Protein AF-A0A1H7MQU3-F1 (afdb_monomer)

Radius of gyration: 21.35 Å; Cα contacts (8 Å, |Δi|>4): 242; chains: 1; bounding box: 61×42×41 Å

Nearest PDB structures (foldseek):
  3c73-assembly1_A  TM=7.389E-01  e=4.481E-0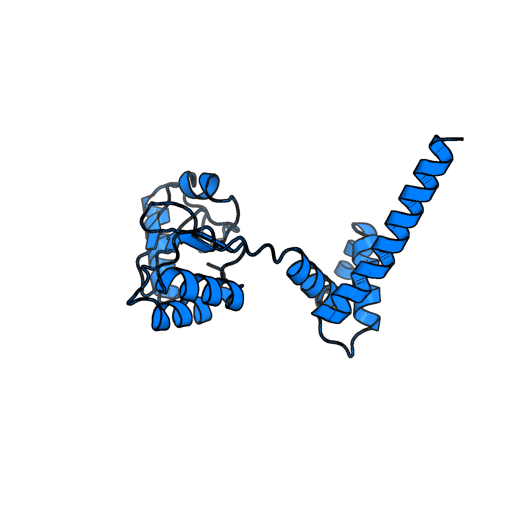2  unclassified
  2h1b-assembly2_B  TM=7.726E-01  e=1.062E-01  Bacillus subtilis
  4nmu-assembly2_B  TM=7.909E-01  e=1.130E-01  Bacillus anthracis
  2h19-assembly2_B  TM=7.296E-01  e=1.062E-01  Bacillus subtilis

Sequence (201 aa):
MTASAGPALQQLHSEFGDRVQFLTLYVREAHPGDHYVQPRDMETKTAQARAYAERDGIRWPVAVDDVDGTLHRRLDDKPDAAYIVGIDGRVLFRGLWANEHEHLRAALHAAAAGRQEPIGQSEAKGRALLRGTGAMWQTLSAAGPVALRDVARQAPPMWLSARLAHLARPLPPLIRGAIGTALPMVVMIGLALAWRQRRRT

pLDDT: mean 86.16, std 9.12, range [52.25, 97.56]

Mean predicted aligned error: 11.91 Å

Structure (mmCIF, N/CA/C/O backbone):
data_AF-A0A1H7MQU3-F1
#
_entry.id   AF-A0A1H7MQU3-F1
#
loop_
_atom_site.group_PDB
_atom_site.id
_atom_site.type_symbol
_atom_site.label_atom_id
_atom_site.label_alt_id
_atom_site.label_comp_id
_atom_site.label_asym_id
_atom_site.label_entity_id
_atom_site.label_seq_id
_atom_site.pdbx_PDB_ins_code
_atom_site.Cartn_x
_atom_site.Cartn_y
_atom_site.Cartn_z
_atom_site.occupancy
_atom_site.B_iso_or_equiv
_atom_site.auth_seq_id
_atom_site.auth_comp_id
_atom_site.auth_asym_id
_atom_site.auth_atom_id
_atom_site.pdbx_PDB_model_num
ATOM 1 N N . MET A 1 1 ? -1.981 -4.103 -6.738 1.00 68.81 1 MET A N 1
ATOM 2 C CA . MET A 1 1 ? -1.597 -4.770 -5.478 1.00 68.81 1 MET A CA 1
ATOM 3 C C . MET A 1 1 ? -0.486 -5.769 -5.768 1.00 68.81 1 MET A C 1
ATOM 5 O O . MET A 1 1 ? -0.498 -6.345 -6.853 1.00 68.81 1 MET A O 1
ATOM 9 N N . THR A 1 2 ? 0.475 -5.977 -4.865 1.00 68.94 2 THR A N 1
ATOM 10 C CA . THR A 1 2 ? 1.449 -7.073 -5.036 1.00 68.94 2 THR A CA 1
ATOM 11 C C . THR A 1 2 ? 0.800 -8.428 -4.746 1.00 68.94 2 THR A C 1
ATOM 13 O O . THR A 1 2 ? -0.005 -8.553 -3.826 1.00 68.94 2 THR A O 1
ATOM 16 N N . ALA A 1 3 ? 1.198 -9.482 -5.467 1.00 71.44 3 ALA A N 1
ATOM 17 C CA . ALA A 1 3 ? 0.694 -10.840 -5.214 1.00 71.44 3 ALA A CA 1
ATOM 18 C C . ALA A 1 3 ? 0.902 -11.288 -3.750 1.00 71.44 3 ALA A C 1
ATOM 20 O O . ALA A 1 3 ? 0.109 -12.051 -3.208 1.00 71.44 3 ALA A O 1
ATOM 21 N N . SER A 1 4 ? 1.939 -10.759 -3.086 1.00 72.38 4 SER A N 1
ATOM 22 C CA . SER A 1 4 ? 2.238 -11.047 -1.679 1.00 72.38 4 SER A CA 1
ATOM 23 C C . SER A 1 4 ? 1.223 -10.480 -0.676 1.00 72.38 4 SER A C 1
ATOM 25 O O . SER A 1 4 ? 1.125 -11.009 0.428 1.00 72.38 4 SER A O 1
ATOM 27 N N . ALA A 1 5 ? 0.476 -9.430 -1.039 1.00 81.50 5 ALA A N 1
ATOM 28 C CA . ALA A 1 5 ? -0.490 -8.777 -0.151 1.00 81.50 5 ALA A CA 1
ATOM 29 C C . ALA A 1 5 ? -1.907 -9.379 -0.251 1.00 81.50 5 ALA A C 1
ATOM 31 O O . ALA A 1 5 ? -2.681 -9.301 0.703 1.00 81.50 5 ALA A O 1
ATOM 32 N N . GLY A 1 6 ? -2.247 -10.011 -1.381 1.00 86.00 6 GLY A N 1
ATOM 33 C CA . GLY A 1 6 ? -3.604 -10.482 -1.687 1.00 86.00 6 GLY A CA 1
ATOM 34 C C . GLY A 1 6 ? -4.243 -11.367 -0.610 1.00 86.00 6 GLY A C 1
ATOM 35 O O . GLY A 1 6 ? -5.284 -10.984 -0.071 1.00 86.00 6 GLY A O 1
ATOM 36 N N . PRO A 1 7 ? -3.637 -12.513 -0.237 1.00 88.62 7 PRO A N 1
ATOM 37 C CA . PRO A 1 7 ? -4.233 -13.435 0.735 1.00 88.62 7 PRO A CA 1
ATOM 38 C C . PRO A 1 7 ? -4.549 -12.788 2.086 1.00 88.62 7 PRO A C 1
ATOM 40 O O . PRO A 1 7 ? -5.582 -13.057 2.696 1.00 88.62 7 PRO A O 1
ATOM 43 N N . ALA A 1 8 ? -3.683 -11.896 2.549 1.00 88.62 8 ALA A N 1
ATOM 44 C CA . ALA A 1 8 ? -3.861 -11.264 3.841 1.00 88.62 8 ALA A CA 1
ATOM 45 C C . ALA A 1 8 ? -4.842 -10.089 3.799 1.00 88.62 8 ALA A C 1
ATOM 47 O O . ALA A 1 8 ? -5.608 -9.927 4.744 1.00 88.62 8 ALA A O 1
ATOM 48 N N . LEU A 1 9 ? -4.902 -9.308 2.712 1.00 92.06 9 LEU A N 1
ATOM 49 C CA . LEU A 1 9 ? -5.980 -8.326 2.546 1.00 92.06 9 LEU A CA 1
ATOM 50 C C . LEU A 1 9 ? -7.349 -9.013 2.489 1.00 92.06 9 LEU A C 1
ATOM 52 O O . LEU A 1 9 ? -8.306 -8.512 3.072 1.00 92.06 9 LEU A O 1
ATOM 56 N N . GLN A 1 10 ? -7.438 -10.193 1.868 1.00 93.50 10 GLN A N 1
ATOM 57 C CA . GLN A 1 10 ? -8.656 -11.004 1.889 1.00 93.50 10 GLN A CA 1
ATOM 58 C C . GLN A 1 10 ? -9.020 -11.454 3.309 1.00 93.50 10 GLN A C 1
ATOM 60 O O . GLN A 1 10 ? -10.187 -11.369 3.694 1.00 93.50 10 GLN A O 1
ATOM 65 N N . GLN A 1 11 ? -8.039 -11.885 4.105 1.00 94.00 11 GLN A N 1
ATOM 66 C CA . GLN A 1 11 ? -8.260 -12.229 5.509 1.00 94.00 11 GLN A CA 1
ATOM 67 C C . GLN A 1 11 ? -8.741 -11.019 6.323 1.00 94.00 11 GLN A C 1
ATOM 69 O O . GLN A 1 11 ? -9.705 -11.136 7.076 1.00 94.00 11 GLN A O 1
ATOM 74 N N . LEU A 1 12 ? -8.120 -9.850 6.137 1.00 94.88 12 LEU A N 1
ATOM 75 C CA . LEU A 1 12 ? -8.533 -8.611 6.800 1.00 94.88 12 LEU A CA 1
ATOM 76 C C . LEU A 1 12 ? -9.948 -8.196 6.390 1.00 94.88 12 LEU A C 1
ATOM 78 O O . LEU A 1 12 ? -10.750 -7.851 7.252 1.00 94.88 12 LEU A O 1
ATOM 82 N N . HIS A 1 13 ? -10.292 -8.286 5.107 1.00 95.69 13 HIS A N 1
ATOM 83 C CA . HIS A 1 13 ? -11.651 -8.022 4.642 1.00 95.69 13 HIS A CA 1
ATOM 84 C C . HIS A 1 13 ? -12.665 -8.972 5.287 1.00 95.69 13 HIS A C 1
ATOM 86 O O . HIS A 1 13 ? -13.713 -8.535 5.746 1.00 95.69 13 HIS A O 1
ATOM 92 N N . SER A 1 14 ? -12.343 -10.264 5.386 1.00 96.00 14 SER A N 1
ATOM 93 C CA . SER A 1 14 ? -13.206 -11.242 6.056 1.00 96.00 14 SER A CA 1
ATOM 94 C C . SER A 1 14 ? -13.429 -10.954 7.545 1.00 96.00 14 SER A C 1
ATOM 96 O O . SER A 1 14 ? -14.435 -11.386 8.091 1.00 96.00 14 SER A O 1
ATOM 98 N N . GLU A 1 15 ? -12.522 -10.241 8.207 1.00 96.06 15 GLU A N 1
ATOM 99 C CA . GLU A 1 15 ? -12.621 -9.935 9.639 1.00 96.06 15 GLU A CA 1
ATOM 100 C C . GLU A 1 15 ? -13.205 -8.550 9.952 1.00 96.06 15 GLU A C 1
ATOM 102 O O . GLU A 1 15 ? -13.833 -8.336 10.998 1.00 96.06 15 GLU A O 1
ATOM 107 N N . PHE A 1 16 ? -12.954 -7.581 9.076 1.00 96.69 16 PHE A N 1
ATOM 108 C CA . PHE A 1 16 ? -13.296 -6.180 9.306 1.00 96.69 16 PHE A CA 1
ATOM 109 C C . PHE A 1 16 ? -14.328 -5.635 8.322 1.00 96.69 16 PHE A C 1
ATOM 111 O O . PHE A 1 16 ? -14.832 -4.548 8.582 1.00 96.69 16 PHE A O 1
ATOM 118 N N . GLY A 1 17 ? -14.672 -6.351 7.247 1.00 95.56 17 GLY A N 1
ATOM 119 C CA . GLY A 1 17 ? -15.542 -5.863 6.168 1.00 95.56 17 GLY A CA 1
ATOM 120 C C . GLY A 1 17 ? -16.931 -5.402 6.621 1.00 95.56 17 GLY A C 1
ATOM 121 O O . GLY A 1 17 ? -17.486 -4.482 6.032 1.00 95.56 17 GLY A O 1
ATOM 122 N N . ASP A 1 18 ? -17.445 -5.953 7.724 1.00 95.31 18 ASP A N 1
ATOM 123 C CA . ASP A 1 18 ? -18.733 -5.543 8.307 1.00 95.31 18 ASP A CA 1
ATOM 124 C C . ASP A 1 18 ? -18.654 -4.236 9.119 1.00 95.31 18 ASP A C 1
ATOM 126 O O . ASP A 1 18 ? -19.673 -3.649 9.475 1.00 95.31 18 ASP A O 1
ATOM 130 N N . ARG A 1 19 ? -17.441 -3.782 9.458 1.00 95.12 19 ARG A N 1
ATOM 131 C CA . ARG A 1 19 ? -17.183 -2.614 10.325 1.00 95.12 19 ARG A CA 1
ATOM 132 C C . ARG A 1 19 ? -16.394 -1.512 9.627 1.00 95.12 19 ARG A C 1
ATOM 134 O O . ARG A 1 19 ? -16.444 -0.361 10.048 1.00 95.12 19 ARG A O 1
ATOM 141 N N . VAL A 1 20 ? -15.636 -1.864 8.595 1.00 95.19 20 VAL A N 1
ATOM 142 C CA . VAL A 1 20 ? -14.749 -0.977 7.847 1.00 95.19 20 VAL A CA 1
ATOM 143 C C . VAL A 1 20 ? -14.951 -1.249 6.365 1.00 95.19 20 VAL A C 1
ATOM 145 O O . VAL A 1 20 ? -14.904 -2.395 5.926 1.00 95.19 20 VAL A O 1
ATOM 148 N N . GLN A 1 21 ? -15.135 -0.189 5.583 1.00 95.50 21 GLN A N 1
ATOM 149 C CA . GLN A 1 21 ? -15.249 -0.303 4.134 1.00 95.50 21 GLN A CA 1
ATOM 150 C C . GLN A 1 21 ? -13.868 -0.470 3.499 1.00 95.50 21 GLN A C 1
ATOM 152 O O . GLN A 1 21 ? -12.955 0.318 3.748 1.00 95.50 21 GLN A O 1
AT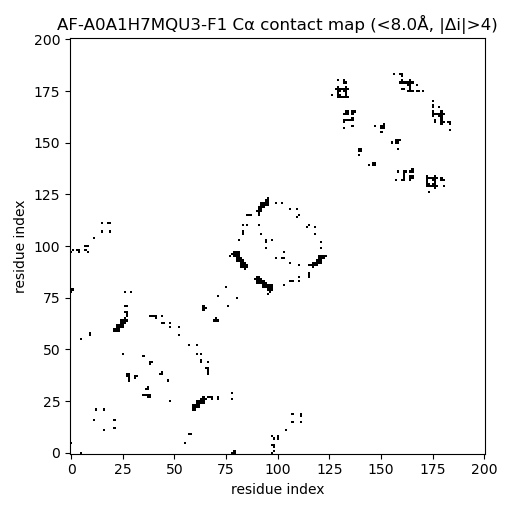OM 157 N N . PHE A 1 22 ? -13.726 -1.490 2.656 1.00 96.25 22 PHE A N 1
ATOM 158 C CA . PHE A 1 22 ? -12.520 -1.720 1.869 1.00 96.25 22 PHE A CA 1
ATOM 159 C C . PHE A 1 22 ? -12.697 -1.125 0.474 1.00 96.25 22 PHE A C 1
ATOM 161 O O . PHE A 1 22 ? -13.759 -1.234 -0.135 1.00 96.25 22 PHE A O 1
ATOM 168 N N . LEU A 1 23 ? -11.634 -0.515 -0.039 1.00 95.44 23 LEU A N 1
ATOM 169 C CA . LEU A 1 23 ? -11.578 0.040 -1.382 1.00 95.44 23 LEU A CA 1
ATOM 170 C C . LEU A 1 23 ? -10.176 -0.194 -1.936 1.00 95.44 23 LEU A C 1
ATOM 172 O O . LEU A 1 23 ? -9.186 0.182 -1.308 1.00 95.44 23 LEU A O 1
ATOM 176 N N . THR A 1 24 ? -10.078 -0.772 -3.130 1.00 95.31 24 THR A N 1
ATOM 177 C CA . THR A 1 24 ? -8.831 -0.710 -3.898 1.00 95.31 24 THR A CA 1
ATOM 178 C C . THR A 1 24 ? -8.898 0.471 -4.848 1.00 95.31 24 THR A C 1
ATOM 180 O O . THR A 1 24 ? -9.847 0.591 -5.614 1.00 95.31 24 THR A O 1
ATOM 183 N N . LEU A 1 25 ? -7.869 1.315 -4.836 1.00 94.50 25 LEU A N 1
ATOM 184 C CA . LEU A 1 25 ? -7.646 2.309 -5.879 1.00 94.50 25 LEU A CA 1
ATOM 185 C C . LEU A 1 25 ? -6.692 1.725 -6.929 1.00 94.50 25 LEU A C 1
ATOM 187 O O . LEU A 1 25 ? -5.528 1.450 -6.637 1.00 94.50 25 LEU A O 1
ATOM 191 N N . TYR A 1 26 ? -7.185 1.526 -8.148 1.00 95.00 26 TYR A N 1
ATOM 192 C CA . TYR A 1 26 ? -6.400 1.098 -9.297 1.00 95.00 26 TYR A CA 1
ATOM 193 C C . TYR A 1 26 ? -5.649 2.297 -9.885 1.00 95.00 26 TYR A C 1
ATOM 195 O O . TYR A 1 26 ? -6.235 3.195 -10.500 1.00 95.00 26 TYR A O 1
ATOM 203 N N . VAL A 1 27 ? -4.342 2.327 -9.642 1.00 93.56 27 VAL A N 1
ATOM 204 C CA . VAL A 1 27 ? -3.450 3.443 -9.982 1.00 93.56 27 VAL A CA 1
ATOM 205 C C . VAL A 1 27 ? -2.668 3.159 -11.271 1.00 93.56 27 VAL A C 1
ATOM 207 O O . VAL A 1 27 ? -3.092 2.351 -12.093 1.00 93.56 27 VAL A O 1
ATOM 210 N N . ARG A 1 28 ? -1.570 3.880 -11.515 1.00 91.56 28 ARG A N 1
ATOM 211 C CA . ARG A 1 28 ? -0.696 3.629 -12.670 1.00 91.56 28 ARG A CA 1
ATOM 212 C C . ARG A 1 28 ? 0.060 2.311 -12.518 1.00 91.56 28 ARG A C 1
ATOM 214 O O . ARG A 1 28 ? 0.388 1.911 -11.401 1.00 91.56 28 ARG A O 1
ATOM 221 N N . GLU A 1 29 ? 0.405 1.697 -13.645 1.00 89.31 29 GLU A N 1
ATOM 222 C CA . GLU A 1 29 ? 1.251 0.510 -13.643 1.00 89.31 29 GLU A CA 1
ATOM 223 C C . GLU A 1 29 ? 2.676 0.892 -13.248 1.00 89.31 29 GLU A C 1
ATOM 225 O O . GLU A 1 29 ? 3.345 1.675 -13.920 1.00 89.31 29 GLU A O 1
ATOM 230 N N . ALA A 1 30 ? 3.159 0.334 -12.138 1.00 83.62 30 ALA A N 1
ATOM 231 C CA . ALA A 1 30 ? 4.533 0.568 -11.698 1.00 83.62 30 ALA A CA 1
ATOM 232 C C . ALA A 1 30 ? 5.556 -0.073 -12.650 1.00 83.62 30 ALA A C 1
ATOM 234 O O . ALA A 1 30 ? 6.652 0.455 -12.830 1.00 83.62 30 ALA A O 1
ATOM 235 N N . HIS A 1 31 ? 5.182 -1.201 -13.261 1.00 83.50 31 HIS A N 1
ATOM 236 C CA . HIS A 1 31 ? 6.008 -1.964 -14.194 1.00 83.50 31 HIS A CA 1
ATOM 237 C C . HIS A 1 31 ? 5.153 -2.454 -15.374 1.00 83.50 31 HIS A C 1
ATOM 239 O O . HIS A 1 31 ? 4.713 -3.604 -15.364 1.00 83.50 31 HIS A O 1
ATOM 245 N N . PRO A 1 32 ? 4.886 -1.586 -16.368 1.00 85.38 32 PRO A N 1
ATOM 246 C CA . PRO A 1 32 ? 4.127 -1.958 -17.558 1.00 85.38 32 PRO A CA 1
ATOM 247 C C . PRO A 1 32 ? 4.780 -3.126 -18.304 1.00 85.38 32 PRO A C 1
ATOM 249 O O . PRO A 1 32 ? 6.001 -3.153 -18.466 1.00 85.38 32 PRO A O 1
ATOM 252 N N . GLY A 1 33 ? 3.966 -4.057 -18.792 1.00 86.06 33 GLY A N 1
ATOM 253 C CA . GLY A 1 33 ? 4.399 -5.187 -19.615 1.00 86.06 33 GLY A CA 1
ATOM 254 C C . GLY A 1 33 ? 3.409 -5.481 -20.738 1.00 86.06 33 GLY A C 1
ATOM 255 O O . GLY A 1 33 ? 2.418 -4.773 -20.903 1.00 86.06 33 GLY A O 1
ATOM 256 N N . ASP A 1 34 ? 3.653 -6.551 -21.490 1.00 80.50 34 ASP A N 1
ATOM 257 C CA . ASP A 1 34 ? 2.892 -6.848 -22.714 1.00 80.50 34 ASP A CA 1
ATOM 258 C C . ASP A 1 34 ? 1.405 -7.147 -22.452 1.00 80.50 34 ASP A C 1
ATOM 260 O O . ASP A 1 34 ? 0.544 -6.797 -23.253 1.00 80.50 34 ASP A O 1
ATOM 264 N N . HIS A 1 35 ? 1.090 -7.761 -21.307 1.00 79.69 35 HIS A N 1
ATOM 265 C CA . HIS A 1 35 ? -0.287 -8.090 -20.914 1.00 79.69 35 HIS A CA 1
ATOM 266 C C . HIS A 1 35 ? -0.993 -6.976 -20.129 1.00 79.69 35 HIS A C 1
ATOM 268 O O . HIS A 1 35 ? -2.219 -6.913 -20.115 1.00 79.69 35 HIS A O 1
ATOM 274 N N . TYR A 1 36 ? -0.224 -6.111 -19.469 1.00 86.56 36 TYR A N 1
ATOM 275 C CA . TYR A 1 36 ? -0.723 -4.989 -18.678 1.00 86.56 36 TYR A CA 1
ATOM 276 C C . TYR A 1 36 ? 0.114 -3.766 -19.027 1.00 86.56 36 TYR A C 1
ATOM 278 O O . TYR A 1 36 ? 1.148 -3.488 -18.413 1.00 86.56 36 TYR A O 1
ATOM 286 N N . VAL A 1 37 ? -0.318 -3.069 -20.072 1.00 91.69 37 VAL A N 1
ATOM 287 C CA . VAL A 1 37 ? 0.349 -1.863 -20.560 1.00 91.69 37 VAL A CA 1
ATOM 288 C C . VAL A 1 37 ? 0.102 -0.696 -19.609 1.00 91.69 37 VAL A C 1
ATOM 290 O O . VAL A 1 37 ? -0.806 -0.734 -18.782 1.00 91.69 37 VAL A O 1
ATOM 293 N N . GLN A 1 38 ? 0.885 0.374 -19.748 1.00 94.56 38 GLN A N 1
ATOM 294 C CA . GLN A 1 38 ? 0.548 1.647 -19.119 1.00 94.56 38 GLN A CA 1
ATOM 295 C C . GLN A 1 38 ? -0.648 2.244 -19.878 1.00 94.56 38 GLN A C 1
ATOM 297 O O . GLN A 1 38 ? -0.476 2.610 -21.046 1.00 94.56 38 GLN A O 1
ATOM 302 N N . PRO A 1 39 ? -1.835 2.372 -19.258 1.00 94.31 39 PRO A N 1
ATOM 303 C CA . PRO A 1 39 ? -3.011 2.870 -19.958 1.00 94.31 39 PRO A CA 1
ATOM 304 C C . PRO A 1 39 ? -2.820 4.324 -20.392 1.00 94.31 39 PRO A C 1
ATOM 306 O O . PRO A 1 39 ? -2.280 5.132 -19.630 1.00 94.31 39 PRO A O 1
ATOM 309 N N . ARG A 1 40 ? -3.285 4.654 -21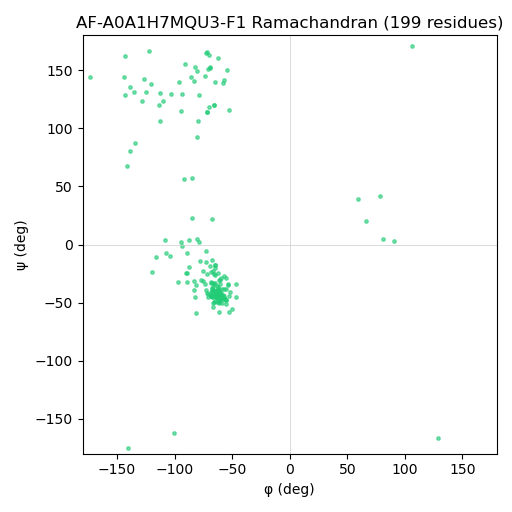.602 1.00 95.31 40 ARG A N 1
ATOM 310 C CA . ARG A 1 40 ? -3.312 6.028 -22.145 1.00 95.31 40 ARG A CA 1
ATOM 311 C C . ARG A 1 40 ? -4.721 6.621 -22.213 1.00 95.31 40 ARG A C 1
ATOM 313 O O . ARG A 1 40 ? -4.870 7.806 -22.483 1.00 95.31 40 ARG A O 1
ATOM 320 N N . ASP A 1 41 ? -5.730 5.808 -21.934 1.00 96.69 41 ASP A N 1
ATOM 321 C CA . ASP A 1 41 ? -7.142 6.171 -21.911 1.00 96.69 41 ASP A CA 1
ATOM 322 C C . ASP A 1 41 ? -7.865 5.432 -20.770 1.00 96.69 41 ASP A C 1
ATOM 324 O O . ASP A 1 41 ? -7.365 4.454 -20.195 1.00 96.69 41 ASP A O 1
ATOM 328 N N . MET A 1 42 ? -9.042 5.943 -20.401 1.00 97.56 42 MET A N 1
ATOM 329 C CA . MET A 1 42 ? -9.832 5.395 -19.296 1.00 97.56 42 MET A CA 1
ATOM 330 C C . MET A 1 42 ? -10.475 4.051 -19.629 1.00 97.56 42 MET A C 1
ATOM 332 O O . MET A 1 42 ? -10.743 3.275 -18.711 1.00 97.56 42 MET A O 1
ATOM 336 N N . GLU A 1 43 ? -10.719 3.761 -20.906 1.00 97.31 43 GLU A N 1
ATOM 337 C CA . GLU A 1 43 ? -11.323 2.502 -21.342 1.00 97.31 43 GLU A CA 1
ATOM 338 C C . GLU A 1 43 ? -10.372 1.334 -21.062 1.00 97.31 43 GLU A C 1
ATOM 340 O O . GLU A 1 43 ? -10.711 0.422 -20.303 1.00 97.31 43 GLU A O 1
ATOM 345 N N . THR A 1 44 ? -9.139 1.436 -21.556 1.00 96.06 44 THR A N 1
ATOM 346 C CA . THR A 1 44 ? -8.044 0.492 -21.313 1.00 96.06 44 THR A CA 1
ATOM 347 C C . THR A 1 44 ? -7.777 0.345 -19.818 1.00 96.06 44 THR A C 1
ATOM 349 O O . THR A 1 44 ? -7.695 -0.771 -19.302 1.00 96.06 44 THR A O 1
ATOM 352 N N . LYS A 1 45 ? -7.710 1.465 -19.083 1.00 96.81 45 LYS A N 1
ATOM 353 C CA . LYS A 1 45 ? -7.461 1.433 -17.635 1.00 96.81 45 LYS A CA 1
ATOM 354 C C . LYS A 1 45 ? -8.574 0.714 -16.872 1.00 96.81 45 LYS A C 1
ATOM 356 O O . LYS A 1 45 ? -8.294 -0.081 -15.977 1.00 96.81 45 LYS A O 1
ATOM 361 N N . THR A 1 46 ? -9.828 0.961 -17.241 1.00 97.38 46 THR A N 1
ATOM 362 C CA . THR A 1 46 ? -10.990 0.308 -16.625 1.00 97.38 46 THR A CA 1
ATOM 363 C C . THR A 1 46 ? -11.027 -1.182 -16.959 1.00 97.38 46 THR A C 1
ATOM 365 O O . THR A 1 46 ? -11.307 -1.993 -16.077 1.00 97.38 46 THR A O 1
ATOM 368 N N . ALA A 1 47 ? -10.703 -1.564 -18.197 1.00 96.50 47 ALA A N 1
ATOM 369 C CA . ALA A 1 47 ? -10.598 -2.965 -18.596 1.00 96.50 47 ALA A CA 1
ATOM 370 C C . ALA A 1 47 ? -9.506 -3.701 -17.799 1.00 96.50 47 ALA A C 1
ATOM 372 O O . ALA A 1 47 ? -9.766 -4.773 -17.251 1.00 96.50 47 ALA A O 1
ATOM 373 N N . GLN A 1 48 ? -8.323 -3.097 -17.644 1.00 96.06 48 GLN A N 1
ATOM 374 C CA . GLN A 1 48 ? -7.242 -3.657 -16.823 1.00 96.06 48 GLN A CA 1
ATOM 375 C C . GLN A 1 48 ? -7.629 -3.764 -15.341 1.00 96.06 48 GLN A C 1
ATOM 377 O O . GLN A 1 48 ? -7.349 -4.786 -14.716 1.00 96.06 48 GLN A O 1
ATOM 382 N N . ALA A 1 49 ? -8.330 -2.770 -14.788 1.00 95.88 49 ALA A N 1
ATOM 383 C CA . ALA A 1 49 ? -8.818 -2.813 -13.409 1.00 95.88 49 ALA A CA 1
ATOM 384 C C . ALA A 1 49 ? -9.832 -3.946 -13.171 1.00 95.88 49 ALA A C 1
ATOM 386 O O . ALA A 1 49 ? -9.776 -4.608 -12.132 1.00 95.88 49 ALA A O 1
ATOM 387 N N . ARG A 1 50 ? -10.725 -4.208 -14.136 1.00 96.44 50 ARG A N 1
ATOM 388 C CA . ARG A 1 50 ? -11.654 -5.352 -14.092 1.00 96.44 50 ARG A CA 1
ATOM 389 C C . ARG A 1 50 ? -10.906 -6.678 -14.158 1.00 96.44 50 ARG A C 1
ATOM 391 O O . ARG A 1 50 ? -11.103 -7.518 -13.287 1.00 96.44 50 ARG A O 1
ATOM 398 N N . ALA A 1 51 ? -9.984 -6.819 -15.111 1.00 94.88 51 ALA A N 1
ATOM 399 C CA . ALA A 1 51 ? -9.156 -8.015 -15.234 1.00 94.88 51 ALA A CA 1
ATOM 400 C C . ALA A 1 51 ? -8.335 -8.280 -13.959 1.00 94.88 51 ALA A C 1
ATOM 402 O O . ALA A 1 51 ? -8.192 -9.424 -13.539 1.00 94.88 51 ALA A O 1
ATOM 403 N N . TYR A 1 52 ? -7.823 -7.229 -13.311 1.00 93.38 52 TYR A N 1
ATOM 404 C CA . TYR A 1 52 ? -7.181 -7.317 -11.998 1.00 93.38 52 TYR A CA 1
ATOM 405 C C . TYR A 1 52 ? -8.140 -7.829 -10.917 1.00 93.38 52 TYR A C 1
ATOM 407 O O . TYR A 1 52 ? -7.787 -8.749 -10.179 1.00 93.38 52 TYR A O 1
ATOM 415 N N . ALA A 1 53 ? -9.340 -7.248 -10.826 1.00 94.62 53 ALA A N 1
ATOM 416 C CA . ALA A 1 53 ? -10.327 -7.620 -9.818 1.00 94.62 53 ALA A CA 1
ATOM 417 C C . ALA A 1 53 ? -10.758 -9.087 -9.959 1.00 94.62 53 ALA A C 1
ATOM 419 O O . ALA A 1 53 ? -10.833 -9.800 -8.959 1.00 94.62 53 ALA A O 1
ATOM 420 N N . GLU A 1 54 ? -10.984 -9.539 -11.193 1.00 94.94 54 GLU A N 1
ATOM 421 C CA . GLU A 1 54 ? -11.342 -10.920 -11.522 1.00 94.94 54 GLU A CA 1
ATOM 422 C C . GLU A 1 54 ? -10.197 -11.889 -11.219 1.00 94.94 54 GLU A C 1
ATOM 424 O O . GLU A 1 54 ? -10.397 -12.874 -10.508 1.00 94.94 54 GLU A O 1
ATOM 429 N N . ARG A 1 55 ? -8.983 -11.586 -11.700 1.00 92.69 55 ARG A N 1
ATOM 430 C CA . ARG A 1 55 ? -7.789 -12.422 -11.497 1.00 92.69 55 ARG A CA 1
ATOM 431 C C . ARG A 1 55 ? -7.483 -12.641 -10.017 1.00 92.69 55 ARG A C 1
ATOM 433 O O . ARG A 1 55 ? -7.168 -13.761 -9.624 1.00 92.69 55 ARG A O 1
ATOM 440 N N . ASP A 1 56 ? -7.571 -11.583 -9.211 1.00 90.81 56 ASP A N 1
ATOM 441 C CA . ASP A 1 56 ? -7.196 -11.622 -7.791 1.00 90.81 56 ASP A CA 1
ATOM 442 C C . ASP A 1 56 ? -8.402 -11.898 -6.868 1.00 90.81 56 ASP A C 1
ATOM 444 O O . ASP A 1 56 ? -8.256 -11.939 -5.641 1.00 90.81 56 ASP A O 1
ATOM 448 N N . GLY A 1 57 ? -9.594 -12.104 -7.442 1.00 93.94 57 GLY A N 1
ATOM 449 C CA . GLY A 1 57 ? -10.823 -12.406 -6.709 1.00 93.94 57 GLY A CA 1
ATOM 450 C C . GLY A 1 57 ? -11.205 -11.317 -5.706 1.00 93.94 57 GLY A C 1
ATOM 451 O O . GLY A 1 57 ? -11.599 -11.624 -4.578 1.00 93.94 57 GLY A O 1
ATOM 452 N N . ILE A 1 58 ? -11.029 -10.046 -6.067 1.00 94.81 58 ILE A N 1
ATOM 453 C CA . ILE A 1 58 ? -11.245 -8.910 -5.166 1.00 94.81 58 ILE A CA 1
ATOM 454 C C . ILE A 1 58 ? -12.732 -8.813 -4.800 1.00 94.81 58 ILE A C 1
ATOM 456 O O . ILE A 1 58 ? -13.590 -8.660 -5.665 1.00 94.81 58 ILE A O 1
ATOM 460 N N . ARG A 1 59 ? -13.037 -8.905 -3.499 1.00 94.75 59 ARG A N 1
ATOM 461 C CA . ARG A 1 59 ? -14.416 -8.979 -2.970 1.00 94.75 59 ARG A CA 1
ATOM 462 C C . ARG A 1 59 ? -15.013 -7.629 -2.567 1.00 94.75 59 ARG A C 1
ATOM 464 O O . ARG A 1 59 ? -16.148 -7.578 -2.108 1.00 94.75 59 ARG A O 1
ATOM 471 N N . TRP A 1 60 ? -14.249 -6.555 -2.711 1.00 96.00 60 TRP A N 1
ATOM 472 C CA . TRP A 1 60 ? -14.636 -5.190 -2.366 1.00 96.00 60 TRP A CA 1
ATOM 473 C C . TRP A 1 60 ? -14.527 -4.275 -3.597 1.00 96.00 60 TRP A C 1
ATOM 475 O O . TRP A 1 60 ? -13.931 -4.669 -4.602 1.00 96.00 60 TRP A O 1
ATOM 485 N N . PRO A 1 61 ? -15.087 -3.054 -3.559 1.00 96.94 61 PRO A N 1
ATOM 486 C CA . PRO A 1 61 ? -15.029 -2.143 -4.696 1.00 96.94 61 PRO A CA 1
ATOM 487 C C . PRO A 1 61 ? -13.599 -1.824 -5.161 1.00 96.94 61 PRO A C 1
ATOM 489 O O . PRO A 1 61 ? -12.686 -1.604 -4.358 1.00 96.94 61 PRO A O 1
ATOM 492 N N . V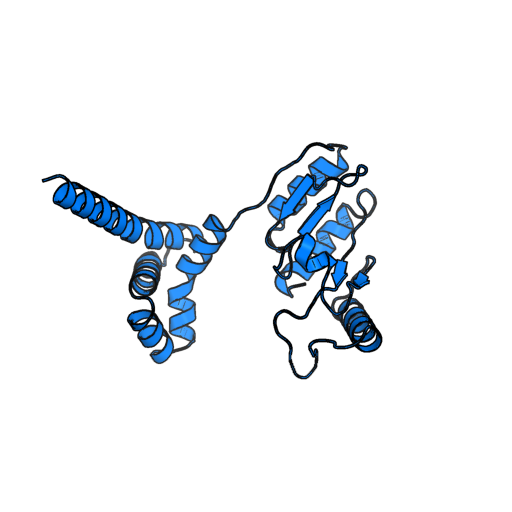AL A 1 62 ? -13.427 -1.735 -6.481 1.00 97.38 62 VAL A N 1
ATOM 493 C CA . VAL A 1 62 ? -12.203 -1.250 -7.127 1.00 97.38 62 VAL A CA 1
ATOM 494 C C . VAL A 1 62 ? -12.522 0.074 -7.818 1.00 97.38 62 VAL A C 1
ATOM 496 O O . VAL A 1 62 ? -13.197 0.099 -8.845 1.00 97.38 62 VAL A O 1
ATOM 499 N N . ALA A 1 63 ? -12.057 1.181 -7.243 1.00 96.50 63 ALA A N 1
ATOM 500 C CA . ALA A 1 63 ? -12.079 2.487 -7.892 1.00 96.50 63 ALA A CA 1
ATOM 501 C C . ALA A 1 63 ? -10.902 2.606 -8.863 1.00 96.50 63 ALA A C 1
ATOM 503 O O . ALA A 1 63 ? -9.833 2.052 -8.618 1.00 96.50 63 ALA A O 1
ATOM 504 N N . VAL A 1 64 ? -11.074 3.360 -9.944 1.00 97.19 64 VAL A N 1
ATOM 505 C CA . VAL A 1 64 ? -10.038 3.573 -10.961 1.00 97.19 64 VAL A CA 1
ATOM 506 C C . VAL A 1 64 ? -9.625 5.039 -10.925 1.00 97.19 64 VAL A C 1
ATOM 508 O O . VAL A 1 64 ? -10.464 5.914 -11.116 1.00 97.19 64 VAL A O 1
ATOM 511 N N . ASP A 1 65 ? -8.347 5.307 -10.649 1.00 96.06 65 ASP A N 1
ATOM 512 C CA . ASP A 1 65 ? -7.797 6.667 -10.723 1.00 96.06 65 ASP A CA 1
ATOM 513 C C . ASP A 1 65 ? -7.717 7.126 -12.188 1.00 96.06 65 ASP A C 1
ATOM 515 O O . ASP A 1 65 ? -7.709 6.291 -13.098 1.00 96.06 65 ASP A O 1
ATOM 519 N N . ASP A 1 66 ? -7.566 8.422 -12.446 1.00 96.06 66 ASP A N 1
ATOM 520 C CA . ASP A 1 66 ? -7.380 8.912 -13.816 1.00 96.06 66 ASP A CA 1
ATOM 521 C C . ASP A 1 66 ? -6.087 8.371 -14.459 1.00 96.06 66 ASP A C 1
ATOM 523 O O . ASP A 1 66 ? -5.184 7.867 -13.781 1.00 96.06 66 ASP A O 1
ATOM 527 N N . VAL A 1 67 ? -6.001 8.413 -15.790 1.00 95.56 67 VAL A N 1
ATOM 528 C CA . VAL A 1 67 ? -4.835 7.913 -16.547 1.00 95.56 67 VAL A CA 1
ATOM 529 C C . VAL A 1 67 ? -3.518 8.524 -16.077 1.00 95.56 67 VAL A C 1
ATOM 531 O O . VAL A 1 67 ? -2.502 7.826 -16.017 1.00 95.56 67 VAL A O 1
ATOM 534 N N . ASP A 1 68 ? -3.550 9.785 -15.655 1.00 92.56 68 ASP A N 1
ATOM 535 C CA . ASP A 1 68 ? -2.372 10.474 -15.167 1.00 92.56 68 ASP A CA 1
ATOM 536 C C . ASP A 1 68 ? -1.990 10.024 -13.751 1.00 92.56 68 ASP A C 1
ATOM 538 O O . ASP A 1 68 ? -0.822 10.128 -13.390 1.00 92.56 68 ASP A O 1
ATOM 542 N N . GLY A 1 69 ? -2.902 9.480 -12.951 1.00 92.75 69 GLY A N 1
ATOM 543 C CA . GLY A 1 69 ? -2.689 9.128 -11.550 1.00 92.75 69 GLY A CA 1
ATOM 544 C C . GLY A 1 69 ? -2.752 10.341 -10.617 1.00 92.75 69 GLY A C 1
ATOM 545 O O . GLY A 1 69 ? -1.877 10.502 -9.759 1.00 92.75 69 GLY A O 1
ATOM 546 N N . THR A 1 70 ? -3.701 11.259 -10.818 1.00 93.69 70 THR A N 1
ATOM 547 C CA . THR A 1 70 ? -3.815 12.488 -10.014 1.00 93.69 70 THR A CA 1
ATOM 548 C C . THR A 1 70 ? -4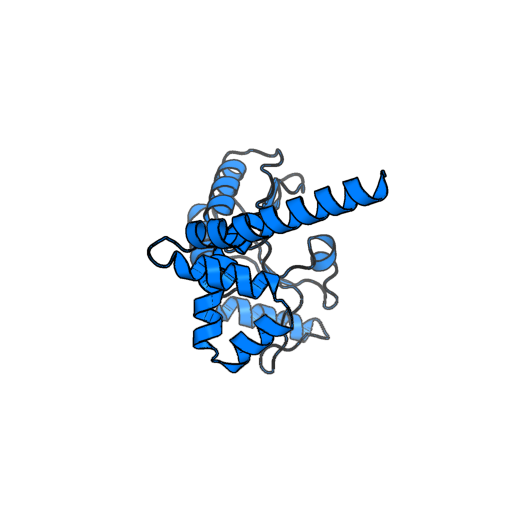.029 12.198 -8.537 1.00 93.69 70 THR A C 1
ATOM 550 O O . THR A 1 70 ? -3.353 12.816 -7.708 1.00 93.69 70 THR A O 1
ATOM 553 N N . LEU A 1 71 ? -4.920 11.265 -8.187 1.00 90.44 71 LEU A N 1
ATOM 554 C CA . LEU A 1 71 ? -5.132 10.905 -6.787 1.00 90.44 71 LEU A CA 1
ATOM 555 C C . LEU A 1 71 ? -3.936 10.126 -6.237 1.00 90.44 71 LEU A C 1
ATOM 557 O O . LEU A 1 71 ? -3.466 10.440 -5.143 1.00 90.44 71 LEU A O 1
ATOM 561 N N . HIS A 1 72 ? -3.398 9.183 -7.014 1.00 90.38 72 HIS A N 1
ATOM 562 C CA . HIS A 1 72 ? -2.204 8.411 -6.668 1.00 90.38 72 HIS A CA 1
ATOM 563 C C . HIS A 1 72 ? -1.068 9.338 -6.236 1.00 90.38 72 HIS A C 1
ATOM 565 O O . HIS A 1 72 ? -0.618 9.262 -5.099 1.00 90.38 72 HIS A O 1
ATOM 571 N N . ARG A 1 73 ? -0.699 10.310 -7.079 1.00 88.19 73 ARG A N 1
ATOM 572 C CA . ARG A 1 73 ? 0.368 11.278 -6.776 1.00 88.19 73 ARG A CA 1
ATOM 573 C C . ARG A 1 73 ? 0.097 12.157 -5.556 1.00 88.19 73 ARG A C 1
ATOM 575 O O . ARG A 1 73 ? 1.052 12.595 -4.923 1.00 88.19 73 ARG A O 1
ATOM 582 N N . ARG A 1 74 ? -1.168 12.464 -5.251 1.00 87.75 74 ARG A N 1
ATOM 583 C CA . ARG A 1 74 ? -1.532 13.258 -4.064 1.00 87.75 74 ARG A CA 1
ATOM 584 C C . ARG A 1 74 ? -1.434 12.452 -2.770 1.00 87.75 74 ARG A C 1
ATOM 586 O O . ARG A 1 74 ? -1.150 13.040 -1.732 1.00 87.75 74 ARG A O 1
ATOM 593 N N . LEU A 1 75 ? -1.679 11.143 -2.826 1.00 82.50 75 LEU A N 1
ATOM 594 C CA . LEU A 1 75 ? -1.589 10.249 -1.672 1.00 82.50 75 LEU A CA 1
ATOM 595 C C . LEU A 1 75 ? -0.142 9.817 -1.400 1.00 82.50 75 LEU A C 1
ATOM 597 O O . LEU A 1 75 ? 0.362 10.031 -0.295 1.00 82.50 75 LEU A O 1
ATOM 601 N N . ASP A 1 76 ? 0.495 9.178 -2.384 1.00 73.56 76 ASP A N 1
ATOM 602 C CA . ASP A 1 76 ? 1.899 8.745 -2.398 1.00 73.56 76 ASP A CA 1
ATOM 603 C C . ASP A 1 76 ? 2.245 8.195 -3.788 1.00 73.56 76 ASP A C 1
ATOM 605 O O . ASP A 1 76 ? 1.439 7.511 -4.409 1.00 73.56 76 ASP A O 1
ATOM 609 N N . ASP A 1 77 ? 3.467 8.413 -4.269 1.00 74.19 77 ASP A N 1
ATOM 610 C CA . ASP A 1 77 ? 3.897 7.929 -5.587 1.00 74.19 77 ASP A CA 1
ATOM 611 C C . ASP A 1 77 ? 4.129 6.410 -5.650 1.00 74.19 77 ASP A C 1
ATOM 613 O O . ASP A 1 77 ? 4.390 5.855 -6.723 1.00 74.19 77 ASP A O 1
ATOM 617 N N . LYS A 1 78 ? 4.027 5.726 -4.505 1.00 76.12 78 LYS A N 1
ATOM 618 C CA . LYS A 1 78 ? 4.364 4.310 -4.368 1.00 76.12 78 LYS A CA 1
ATOM 619 C C . LYS A 1 78 ? 3.228 3.403 -4.798 1.00 76.12 78 LYS A C 1
ATOM 621 O O . LYS A 1 78 ? 2.064 3.680 -4.502 1.00 76.12 78 LYS A O 1
ATOM 626 N N . PRO A 1 79 ? 3.545 2.295 -5.481 1.00 71.44 79 PRO A N 1
ATOM 627 C CA . PRO A 1 79 ? 2.575 1.234 -5.657 1.00 71.44 79 PRO A CA 1
ATOM 628 C C . PRO A 1 79 ? 2.309 0.543 -4.314 1.00 71.44 79 PRO A C 1
ATOM 630 O O . PRO A 1 79 ? 3.186 0.476 -3.459 1.00 71.44 79 PRO A O 1
ATOM 633 N N . ASP A 1 80 ? 1.115 -0.032 -4.171 1.00 82.69 80 ASP A N 1
ATOM 634 C CA . ASP A 1 80 ? 0.781 -0.972 -3.087 1.00 82.69 80 ASP A CA 1
ATOM 635 C C . ASP A 1 80 ? 0.754 -0.386 -1.661 1.00 82.69 80 ASP A C 1
ATOM 637 O O . ASP A 1 80 ? 0.834 -1.136 -0.691 1.00 82.69 80 ASP A O 1
ATOM 641 N N . ALA A 1 81 ? 0.617 0.933 -1.506 1.00 88.25 81 ALA A N 1
ATOM 642 C CA . ALA A 1 81 ? 0.388 1.551 -0.201 1.00 88.25 81 ALA A CA 1
ATOM 643 C C . ALA A 1 81 ? -1.029 1.255 0.331 1.00 88.25 81 ALA A C 1
ATOM 645 O O . ALA A 1 81 ? -1.979 1.099 -0.439 1.00 88.25 81 ALA A O 1
ATOM 646 N N . ALA A 1 82 ? -1.179 1.225 1.658 1.00 90.81 82 ALA A N 1
ATOM 647 C CA . ALA A 1 82 ? -2.465 1.053 2.332 1.00 90.81 82 ALA A CA 1
ATOM 648 C C . ALA A 1 82 ? -2.766 2.249 3.240 1.00 90.81 82 ALA A C 1
ATOM 650 O O . ALA A 1 82 ? -1.892 2.728 3.967 1.00 90.81 82 ALA A O 1
ATOM 651 N N . TYR A 1 83 ? -4.016 2.702 3.232 1.00 92.38 83 TYR A N 1
ATOM 652 C CA . TYR A 1 83 ? -4.488 3.813 4.052 1.00 92.38 83 TYR A CA 1
ATOM 653 C C . TYR A 1 83 ? -5.713 3.379 4.847 1.00 92.38 83 TYR A C 1
ATOM 655 O O . TYR A 1 83 ? -6.568 2.664 4.329 1.00 92.38 83 TYR A O 1
ATOM 663 N N . ILE A 1 84 ? -5.810 3.851 6.087 1.00 94.25 84 ILE A N 1
ATOM 664 C CA . ILE A 1 84 ? -7.067 3.870 6.835 1.00 94.25 84 ILE A CA 1
ATOM 665 C C . ILE A 1 84 ? -7.480 5.327 6.945 1.00 94.25 84 ILE A C 1
ATOM 667 O O . ILE A 1 84 ? -6.712 6.155 7.442 1.00 94.25 84 ILE A O 1
ATOM 671 N N . VAL A 1 85 ? -8.681 5.625 6.469 1.00 93.69 85 VAL A N 1
ATOM 672 C CA . VAL A 1 85 ? -9.263 6.965 6.476 1.00 93.69 85 VAL A CA 1
ATOM 673 C C . VAL A 1 85 ? -10.442 6.961 7.442 1.00 93.69 85 VAL A C 1
ATOM 675 O O . VAL A 1 85 ? -11.262 6.045 7.414 1.00 93.69 85 VAL A O 1
ATOM 678 N N . GLY A 1 86 ? -10.478 7.946 8.333 1.00 93.12 86 GLY A N 1
ATOM 679 C CA . GLY A 1 86 ? -11.554 8.148 9.290 1.00 93.12 86 GLY A CA 1
ATOM 680 C C . GLY A 1 86 ? -12.817 8.648 8.605 1.00 93.12 86 GLY A C 1
ATOM 681 O O . GLY A 1 86 ? -12.794 9.108 7.461 1.00 93.12 86 GLY A O 1
ATOM 682 N N . ILE A 1 87 ? -13.934 8.593 9.323 1.00 91.38 87 ILE A N 1
ATOM 683 C CA . ILE A 1 87 ? -15.231 9.061 8.803 1.00 91.38 87 ILE A CA 1
ATOM 684 C C . ILE A 1 87 ? -15.254 10.575 8.537 1.00 91.38 87 ILE A C 1
ATOM 686 O O . ILE A 1 87 ? -16.108 11.064 7.806 1.00 91.38 87 ILE A O 1
ATOM 690 N N . ASP A 1 88 ? -14.304 11.312 9.111 1.00 90.94 88 ASP A N 1
ATOM 691 C CA . ASP A 1 88 ? -14.083 12.742 8.896 1.00 90.94 88 ASP A CA 1
ATOM 692 C C . ASP A 1 88 ? -13.159 13.040 7.696 1.00 90.94 88 ASP A C 1
ATOM 694 O O . ASP A 1 88 ? -12.810 14.195 7.445 1.00 90.94 88 ASP A O 1
ATOM 698 N N . GLY A 1 89 ? -12.741 12.005 6.960 1.00 89.69 89 GLY A N 1
ATOM 699 C CA . GLY A 1 89 ? -11.864 12.110 5.796 1.00 89.69 89 GLY A CA 1
ATOM 700 C C . GLY A 1 89 ? -10.375 12.243 6.126 1.00 89.69 89 GLY A C 1
ATOM 701 O O . GLY A 1 89 ? -9.568 12.426 5.211 1.00 89.69 89 GLY A O 1
ATOM 702 N N . ARG A 1 90 ? -9.967 12.152 7.400 1.00 91.00 90 ARG A N 1
ATOM 703 C CA . ARG A 1 90 ? -8.549 12.224 7.788 1.00 91.00 90 ARG A CA 1
ATOM 704 C C . ARG A 1 90 ? -7.876 10.863 7.704 1.00 91.00 90 ARG A C 1
ATOM 706 O O . ARG A 1 90 ? -8.456 9.838 8.041 1.00 91.00 90 ARG A O 1
ATOM 713 N N . VAL A 1 91 ? -6.608 10.844 7.305 1.00 91.44 91 VAL A N 1
ATOM 714 C CA . VAL A 1 91 ? -5.802 9.617 7.338 1.00 91.44 91 VAL A CA 1
ATOM 715 C C . VAL A 1 91 ? -5.480 9.270 8.793 1.00 91.44 91 VAL A C 1
ATOM 717 O O . VAL A 1 91 ? -4.734 9.989 9.456 1.00 91.44 91 VAL A O 1
ATOM 720 N N . LEU A 1 92 ? -6.023 8.151 9.273 1.00 92.81 92 LEU A N 1
ATOM 721 C CA . LEU A 1 92 ? -5.738 7.599 10.598 1.00 92.81 92 LEU A CA 1
ATOM 722 C C . LEU A 1 92 ? -4.454 6.777 10.582 1.00 92.81 92 LEU A C 1
ATOM 724 O O . LEU A 1 92 ? -3.670 6.818 11.526 1.00 92.81 92 LEU A O 1
ATOM 728 N N . PHE A 1 93 ? -4.235 6.022 9.507 1.00 92.50 93 PHE A N 1
ATOM 729 C CA . PHE A 1 93 ? -3.064 5.170 9.364 1.00 92.50 93 PHE A CA 1
ATOM 730 C C . PHE A 1 93 ? -2.566 5.128 7.925 1.00 92.50 93 PHE A C 1
ATOM 732 O O . PHE A 1 93 ? -3.360 5.100 6.984 1.00 92.50 93 PHE A O 1
ATOM 739 N N . ARG A 1 94 ? -1.242 5.056 7.765 1.00 89.38 94 ARG A N 1
ATOM 740 C CA . ARG A 1 94 ? -0.580 4.815 6.477 1.00 89.38 94 ARG A CA 1
ATOM 741 C C . ARG A 1 94 ? 0.421 3.668 6.596 1.00 89.38 94 ARG A C 1
ATOM 743 O O . ARG A 1 94 ? 1.361 3.734 7.387 1.00 89.38 94 ARG A O 1
ATOM 750 N N . GLY A 1 95 ? 0.260 2.648 5.762 1.00 86.69 95 GLY A N 1
ATOM 751 C CA . GLY A 1 95 ? 1.249 1.601 5.520 1.00 86.69 95 GLY A CA 1
ATOM 752 C C . GLY A 1 95 ? 1.957 1.846 4.192 1.00 86.69 95 GLY A C 1
ATOM 753 O O . GLY A 1 95 ? 1.299 2.044 3.172 1.00 86.69 95 GLY A O 1
ATOM 754 N N . LEU A 1 96 ? 3.293 1.825 4.193 1.00 78.69 96 LEU A N 1
ATOM 755 C CA . LEU A 1 96 ? 4.078 1.969 2.958 1.00 78.69 96 LEU A CA 1
ATOM 756 C C . LEU A 1 96 ? 3.890 0.788 1.999 1.00 78.69 96 LEU A C 1
ATOM 758 O O . LEU A 1 96 ? 4.054 0.958 0.797 1.00 78.69 96 LEU A O 1
ATOM 762 N N . TRP A 1 97 ? 3.539 -0.380 2.538 1.00 78.88 97 TRP A N 1
ATOM 763 C CA . TRP A 1 97 ? 3.229 -1.584 1.782 1.00 78.88 97 TRP A CA 1
ATOM 764 C C . TRP A 1 97 ? 2.020 -2.278 2.403 1.00 78.88 97 TRP A C 1
ATOM 766 O O . TRP A 1 97 ? 1.951 -2.458 3.622 1.00 78.88 97 TRP A O 1
ATOM 776 N N . ALA A 1 98 ? 1.085 -2.714 1.564 1.00 77.69 98 ALA A N 1
ATOM 777 C CA . ALA A 1 98 ? -0.103 -3.446 1.985 1.00 77.69 98 ALA A CA 1
ATOM 778 C C . ALA A 1 98 ? 0.234 -4.820 2.590 1.00 77.69 98 ALA A C 1
ATOM 780 O O . ALA A 1 98 ? -0.578 -5.380 3.324 1.00 77.69 98 ALA A O 1
ATOM 781 N N . ASN A 1 99 ? 1.447 -5.334 2.344 1.00 75.38 99 ASN A N 1
ATOM 782 C CA . ASN A 1 99 ? 1.904 -6.609 2.888 1.00 75.38 99 ASN A CA 1
ATOM 783 C C . ASN A 1 99 ? 2.374 -6.560 4.362 1.00 75.38 99 ASN A C 1
ATOM 785 O O . ASN A 1 99 ? 2.811 -7.567 4.928 1.00 75.38 99 ASN A O 1
ATOM 789 N N . GLU A 1 100 ? 2.291 -5.400 5.021 1.00 77.12 100 GLU A N 1
ATOM 790 C CA . GLU A 1 100 ? 2.629 -5.225 6.440 1.00 77.12 100 GLU A CA 1
ATOM 791 C C . GLU A 1 100 ? 1.447 -5.567 7.366 1.00 77.12 100 GLU A C 1
ATOM 793 O O . GLU A 1 100 ? 1.005 -4.759 8.190 1.00 77.12 100 GLU A O 1
ATOM 798 N N . HIS A 1 101 ? 0.945 -6.795 7.235 1.00 79.06 101 HIS A N 1
ATOM 799 C CA . HIS A 1 101 ? -0.363 -7.216 7.745 1.00 79.06 101 HIS A CA 1
ATOM 800 C C . HIS A 1 101 ? -0.574 -6.982 9.246 1.00 79.06 101 HIS A C 1
ATOM 802 O O . HIS A 1 101 ? -1.655 -6.556 9.631 1.00 79.06 101 HIS A O 1
ATOM 808 N N . GLU A 1 102 ? 0.442 -7.181 10.091 1.00 84.56 102 GLU A N 1
ATOM 809 C CA . GLU A 1 102 ? 0.321 -6.998 11.549 1.00 84.56 102 GLU A CA 1
ATOM 810 C C . GLU A 1 102 ? -0.006 -5.550 11.947 1.00 84.56 102 GLU A C 1
ATOM 812 O O . GLU A 1 102 ? -0.894 -5.305 12.763 1.00 84.56 102 GLU A O 1
ATOM 817 N N . HIS A 1 103 ? 0.674 -4.567 11.345 1.00 86.75 103 HIS A N 1
ATOM 818 C CA . HIS A 1 103 ? 0.432 -3.155 11.667 1.00 86.75 103 HIS A CA 1
ATOM 819 C C . HIS A 1 103 ? -0.902 -2.690 11.092 1.00 86.75 103 HIS A C 1
ATOM 821 O O . HIS A 1 103 ? -1.639 -1.968 11.761 1.00 86.75 103 HIS A O 1
ATOM 827 N N . LEU A 1 104 ? -1.231 -3.142 9.877 1.00 89.50 104 LEU A N 1
ATOM 828 C CA . LEU A 1 104 ? -2.508 -2.830 9.247 1.00 89.50 104 LEU A CA 1
ATOM 829 C C . LEU A 1 104 ? -3.680 -3.422 10.045 1.00 89.50 104 LEU A C 1
ATOM 831 O O . LEU A 1 104 ? -4.658 -2.726 10.299 1.00 89.50 104 LEU A O 1
ATOM 835 N N . ARG A 1 105 ? -3.553 -4.666 10.518 1.00 92.56 105 ARG A N 1
ATOM 836 C CA . ARG A 1 105 ? -4.531 -5.338 11.384 1.00 92.56 105 ARG A CA 1
ATOM 837 C C . ARG A 1 105 ? -4.731 -4.600 12.705 1.00 92.56 105 ARG A C 1
ATOM 839 O O . ARG A 1 105 ? -5.867 -4.345 13.097 1.00 92.56 105 ARG A O 1
ATOM 846 N N . ALA A 1 106 ? -3.645 -4.233 13.387 1.00 92.00 106 ALA A N 1
ATOM 847 C CA . ALA A 1 106 ? -3.719 -3.486 14.643 1.00 92.00 106 ALA A CA 1
ATOM 848 C C . ALA A 1 106 ? -4.395 -2.117 14.455 1.00 92.00 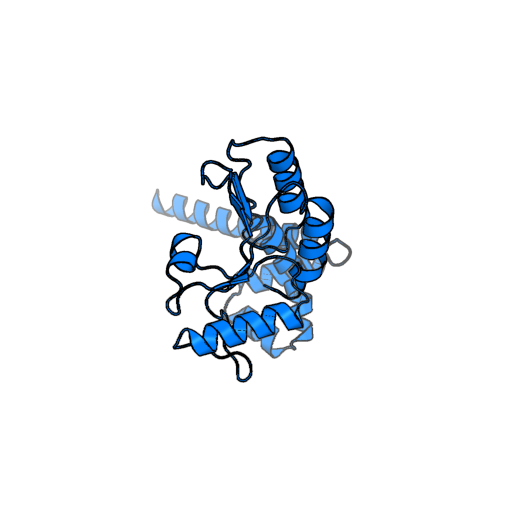106 ALA A C 1
ATOM 850 O O . ALA A 1 106 ? -5.229 -1.712 15.268 1.00 92.00 106 ALA A O 1
ATOM 851 N N . ALA A 1 107 ? -4.083 -1.425 13.356 1.00 92.56 107 ALA A N 1
ATOM 852 C CA . ALA A 1 107 ? -4.713 -0.156 13.025 1.00 92.56 107 ALA A CA 1
ATOM 853 C C . ALA A 1 107 ? -6.204 -0.322 12.673 1.00 92.56 107 ALA A C 1
ATOM 855 O O . ALA A 1 107 ? -7.023 0.477 13.123 1.00 92.56 107 ALA A O 1
ATOM 856 N N . LEU A 1 108 ? -6.580 -1.391 11.961 1.00 94.56 108 LEU A N 1
ATOM 857 C CA . LEU A 1 108 ? -7.981 -1.734 11.694 1.00 94.56 108 LEU A CA 1
ATOM 858 C C . LEU A 1 108 ? -8.759 -2.030 12.979 1.00 94.56 108 LEU A C 1
ATOM 860 O O . LEU A 1 108 ? -9.879 -1.550 13.116 1.00 94.56 108 LEU A O 1
ATOM 864 N N . HIS A 1 109 ? -8.176 -2.738 13.952 1.00 95.00 109 HIS A N 1
ATOM 865 C CA . HIS A 1 109 ? -8.807 -2.923 15.264 1.00 95.00 109 HIS A CA 1
ATOM 866 C C . HIS A 1 109 ? -9.077 -1.591 15.966 1.00 95.00 109 HIS A C 1
ATOM 868 O O . HIS A 1 109 ? -10.173 -1.388 16.484 1.00 95.00 109 HIS A O 1
ATOM 874 N N . ALA A 1 110 ? -8.101 -0.680 15.973 1.00 92.38 110 ALA A N 1
ATOM 875 C CA . ALA A 1 110 ? -8.263 0.628 16.598 1.00 92.38 110 ALA A CA 1
ATOM 876 C C . ALA A 1 110 ? -9.340 1.472 15.893 1.00 92.38 110 ALA A C 1
ATOM 878 O O . ALA A 1 110 ? -10.195 2.049 16.564 1.00 92.38 110 ALA A O 1
ATOM 879 N N . ALA A 1 111 ? -9.337 1.497 14.558 1.00 92.75 111 ALA A N 1
ATOM 880 C CA . ALA A 1 111 ? -10.343 2.205 13.769 1.00 92.75 111 ALA A CA 1
ATOM 881 C C . ALA A 1 111 ? -11.748 1.604 13.958 1.00 92.75 111 ALA A C 1
ATOM 883 O O . ALA A 1 111 ? -12.703 2.339 14.199 1.00 92.75 111 ALA A O 1
ATOM 884 N N . ALA A 1 112 ? -11.872 0.272 13.943 1.00 92.50 112 ALA A N 1
ATOM 885 C CA . ALA A 1 112 ? -13.133 -0.436 14.176 1.00 92.50 112 ALA A CA 1
ATOM 886 C C . ALA A 1 112 ? -13.662 -0.274 15.614 1.00 92.50 112 ALA A C 1
ATOM 888 O O . ALA A 1 112 ? -14.859 -0.418 15.842 1.00 92.50 112 ALA A O 1
ATOM 889 N N . ALA A 1 113 ? -12.792 0.041 16.578 1.00 92.69 113 ALA A N 1
ATOM 890 C CA . ALA A 1 113 ? -13.174 0.424 17.939 1.00 92.69 113 ALA A CA 1
ATOM 891 C C . ALA A 1 113 ? -13.602 1.903 18.057 1.00 92.69 113 ALA A C 1
ATOM 893 O O . ALA A 1 113 ? -13.854 2.383 19.160 1.00 92.69 113 ALA A O 1
ATOM 894 N N . GLY A 1 114 ? -13.670 2.636 16.941 1.00 89.75 114 GLY A N 1
ATOM 895 C CA . GLY A 1 114 ? -14.140 4.018 16.887 1.00 89.75 114 GLY A CA 1
ATOM 896 C C . GLY A 1 114 ? -13.052 5.078 17.060 1.00 89.75 114 GLY A C 1
ATOM 897 O O . GLY A 1 114 ? -13.376 6.264 17.044 1.00 89.75 114 GLY A O 1
ATOM 898 N N . ARG A 1 115 ? -11.766 4.714 17.176 1.00 90.06 115 ARG A N 1
ATOM 899 C CA . ARG A 1 115 ? -10.683 5.709 17.265 1.00 90.06 115 ARG A CA 1
ATOM 900 C C . ARG A 1 115 ? -10.578 6.493 15.951 1.00 90.06 115 ARG A C 1
ATOM 902 O O . ARG A 1 115 ? -10.293 5.904 14.916 1.00 90.06 115 ARG A O 1
ATOM 909 N N . GLN A 1 116 ? -10.750 7.815 16.027 1.00 87.75 116 GLN A N 1
ATOM 910 C CA . GLN A 1 116 ? -10.614 8.748 14.892 1.00 87.75 116 GLN A CA 1
ATOM 911 C C . GLN A 1 116 ? -9.354 9.628 14.971 1.00 87.75 116 GLN A C 1
ATOM 913 O O . GLN A 1 116 ? -9.142 10.505 14.141 1.00 87.75 116 GLN A O 1
ATOM 918 N N . GLU A 1 117 ? -8.499 9.417 15.968 1.00 86.81 117 GLU A N 1
ATOM 919 C CA . GLU A 1 117 ? -7.199 10.085 16.040 1.00 86.81 117 GLU A CA 1
ATOM 920 C C . GLU A 1 117 ? -6.158 9.354 15.177 1.00 86.81 117 GLU A C 1
ATOM 922 O O . GLU A 1 117 ? -6.265 8.133 15.009 1.00 86.81 117 GLU A O 1
ATOM 927 N N . PRO A 1 118 ? -5.123 10.052 14.665 1.00 85.88 118 PRO A N 1
ATOM 928 C CA . PRO A 1 118 ? -4.026 9.416 13.945 1.00 85.88 118 PRO A CA 1
ATOM 929 C C . PRO A 1 118 ? -3.392 8.278 14.757 1.00 85.88 118 PRO A C 1
ATOM 931 O O . PRO A 1 118 ? -2.794 8.488 15.809 1.00 85.88 118 PRO A O 1
ATOM 934 N N . ILE A 1 119 ? -3.511 7.059 14.238 1.00 85.19 119 ILE A N 1
ATOM 935 C CA . ILE A 1 119 ? -2.941 5.827 14.793 1.00 85.19 119 ILE A CA 1
ATOM 936 C C . ILE A 1 119 ? -1.438 5.759 14.484 1.00 85.19 119 ILE A C 1
ATOM 938 O O . ILE A 1 119 ? -0.666 5.207 15.267 1.00 85.19 119 ILE A O 1
ATOM 942 N N . GLY A 1 120 ? -1.015 6.337 13.355 1.00 82.38 120 GLY A N 1
ATOM 943 C CA . GLY A 1 120 ? 0.391 6.500 12.986 1.00 82.38 120 GLY A CA 1
ATOM 944 C C . GLY A 1 120 ? 0.721 6.003 11.580 1.00 82.38 120 GLY A C 1
ATOM 945 O O . GLY A 1 120 ? -0.153 5.749 10.756 1.00 82.38 120 GLY A O 1
ATOM 946 N N . GLN A 1 121 ? 2.011 5.861 11.292 1.00 79.25 121 GLN A N 1
ATOM 947 C CA . GLN A 1 121 ? 2.505 5.376 10.006 1.00 79.25 121 GLN A CA 1
ATOM 948 C C . GLN A 1 121 ? 3.416 4.170 10.233 1.00 79.25 121 GLN A C 1
ATOM 950 O O . GLN A 1 121 ? 4.341 4.234 11.045 1.00 79.25 121 GLN A O 1
ATOM 955 N N . SER A 1 122 ? 3.196 3.082 9.492 1.00 70.62 122 SER A N 1
ATOM 956 C CA . SER A 1 122 ? 4.176 2.000 9.449 1.00 70.62 122 SER A CA 1
ATOM 957 C C . SER A 1 122 ? 5.298 2.373 8.486 1.00 70.62 122 SER A C 1
ATOM 959 O O . SER A 1 122 ? 5.221 2.161 7.276 1.00 70.62 122 SER A O 1
ATOM 961 N N . GLU A 1 123 ? 6.356 2.974 9.031 1.00 61.75 123 GLU A N 1
ATOM 962 C CA . GLU A 1 123 ? 7.622 3.189 8.331 1.00 61.75 123 GLU A CA 1
ATOM 963 C C . GLU A 1 123 ? 8.586 2.028 8.577 1.00 61.75 123 GLU A C 1
ATOM 965 O O . GLU A 1 123 ? 9.727 2.212 9.009 1.00 61.75 123 GLU A O 1
ATOM 970 N N . ALA A 1 124 ? 8.180 0.794 8.272 1.00 59.34 124 ALA A N 1
ATOM 971 C CA . ALA A 1 124 ? 9.072 -0.353 8.411 1.00 59.34 124 ALA A CA 1
ATOM 972 C C . ALA A 1 124 ? 10.253 -0.343 7.411 1.00 59.34 124 ALA A C 1
ATOM 974 O O . ALA A 1 124 ? 10.865 -1.387 7.212 1.00 59.34 124 ALA A O 1
ATOM 975 N N . LYS A 1 125 ? 10.647 0.813 6.844 1.00 59.81 125 LYS A N 1
ATOM 976 C CA . LYS A 1 125 ? 11.863 1.014 6.035 1.00 59.81 125 LYS A CA 1
ATOM 977 C C . LYS A 1 125 ? 13.079 0.386 6.709 1.00 59.81 125 LYS A C 1
ATOM 979 O O . LYS A 1 125 ? 13.809 -0.350 6.061 1.00 59.81 125 LYS A O 1
ATOM 984 N N . GLY A 1 126 ? 13.240 0.595 8.019 1.00 66.88 126 GLY A N 1
ATOM 985 C CA . GLY A 1 126 ? 14.316 -0.018 8.800 1.00 66.88 126 GLY A CA 1
ATOM 986 C C . GLY A 1 126 ? 14.231 -1.545 8.804 1.00 66.88 126 GLY A C 1
ATOM 987 O O . GLY A 1 126 ? 15.137 -2.219 8.332 1.00 66.88 126 GLY A O 1
ATOM 988 N N . ARG A 1 127 ? 13.114 -2.124 9.261 1.00 68.81 127 ARG A N 1
ATOM 989 C CA . ARG A 1 127 ? 12.941 -3.590 9.333 1.00 68.81 127 ARG A CA 1
ATOM 990 C C . ARG A 1 127 ? 12.981 -4.271 7.960 1.00 68.81 127 ARG A C 1
ATOM 992 O O . ARG A 1 127 ? 13.485 -5.388 7.853 1.00 68.81 127 ARG A O 1
ATOM 999 N N . ALA A 1 128 ? 12.450 -3.631 6.924 1.00 67.25 128 ALA A N 1
ATOM 1000 C CA . ALA A 1 128 ? 12.499 -4.101 5.544 1.00 67.25 128 ALA A CA 1
ATOM 1001 C C . ALA A 1 128 ? 13.928 -4.052 4.993 1.00 67.25 128 ALA A C 1
ATOM 1003 O O . ALA A 1 128 ? 14.388 -5.047 4.439 1.00 67.25 128 ALA A O 1
ATOM 1004 N N . LEU A 1 129 ? 14.664 -2.961 5.232 1.00 78.12 129 LEU A N 1
ATOM 1005 C CA . LEU A 1 129 ? 16.080 -2.846 4.879 1.00 78.12 129 LEU A CA 1
ATOM 1006 C C . LEU A 1 129 ? 16.921 -3.910 5.589 1.00 78.12 129 LEU A C 1
ATOM 1008 O O . LEU A 1 129 ? 17.744 -4.559 4.948 1.00 78.12 129 LEU A O 1
ATOM 1012 N N . LEU A 1 130 ? 16.687 -4.136 6.885 1.00 83.00 130 LEU A N 1
ATOM 1013 C CA . LEU A 1 130 ? 17.366 -5.186 7.643 1.00 83.00 130 LEU A CA 1
ATOM 1014 C C . LEU A 1 130 ? 17.056 -6.568 7.051 1.00 83.00 130 LEU A C 1
ATOM 1016 O O . LEU A 1 130 ? 17.981 -7.309 6.731 1.00 83.00 130 LEU A O 1
ATOM 1020 N N . ARG A 1 131 ? 15.781 -6.908 6.813 1.00 82.31 131 ARG A N 1
ATOM 1021 C CA . ARG A 1 131 ? 15.406 -8.182 6.164 1.00 82.31 131 ARG A CA 1
ATOM 1022 C C . ARG A 1 131 ? 16.049 -8.348 4.790 1.00 82.31 131 ARG A C 1
ATOM 1024 O O . ARG A 1 131 ? 16.621 -9.402 4.519 1.00 82.31 131 ARG A O 1
ATOM 1031 N N . GLY A 1 132 ? 15.980 -7.309 3.960 1.00 82.75 132 GLY A N 1
ATOM 1032 C CA . GLY A 1 132 ? 16.572 -7.284 2.627 1.00 82.75 132 GLY A CA 1
ATOM 1033 C C . GLY A 1 132 ? 18.078 -7.513 2.682 1.00 82.75 132 GLY A C 1
ATOM 1034 O O . GLY A 1 132 ? 18.575 -8.428 2.037 1.00 82.75 132 GLY A O 1
ATOM 1035 N N . THR A 1 133 ? 18.790 -6.772 3.532 1.00 86.38 133 THR A N 1
ATOM 1036 C CA . THR A 1 133 ? 20.240 -6.934 3.754 1.00 86.38 133 THR A CA 1
ATOM 1037 C C . THR A 1 133 ? 20.575 -8.341 4.245 1.00 86.38 133 THR A C 1
ATOM 1039 O O . THR A 1 133 ? 21.527 -8.958 3.769 1.00 86.38 133 THR A O 1
ATOM 1042 N N . GLY A 1 134 ? 19.756 -8.878 5.152 1.00 85.88 134 GLY A N 1
ATOM 1043 C CA . GLY A 1 134 ? 19.871 -10.236 5.667 1.00 85.88 134 GLY A CA 1
ATOM 1044 C C . GLY A 1 134 ? 19.817 -11.295 4.571 1.00 85.88 134 GLY A C 1
ATOM 1045 O O . GLY A 1 134 ? 20.634 -12.209 4.586 1.00 85.88 134 GLY A O 1
ATOM 1046 N N . ALA A 1 135 ? 18.901 -11.170 3.609 1.00 88.00 135 ALA A N 1
ATOM 1047 C CA . ALA A 1 135 ? 18.716 -12.134 2.519 1.00 88.00 135 ALA A CA 1
ATOM 1048 C C . ALA A 1 135 ? 19.598 -11.867 1.280 1.00 88.00 135 ALA A C 1
ATOM 1050 O O . ALA A 1 135 ? 19.839 -12.777 0.488 1.00 88.00 135 ALA A O 1
ATOM 1051 N N . MET A 1 136 ? 20.122 -10.649 1.130 1.00 87.69 136 MET A N 1
ATOM 1052 C CA . MET A 1 136 ? 20.746 -10.146 -0.099 1.00 87.69 136 MET A CA 1
ATOM 1053 C C . MET A 1 136 ? 21.852 -11.043 -0.660 1.00 87.69 136 MET A C 1
ATOM 1055 O O . MET A 1 136 ? 21.878 -11.303 -1.860 1.00 87.69 136 MET A O 1
ATOM 1059 N N . TRP A 1 137 ? 22.749 -11.559 0.186 1.00 88.62 137 TRP A N 1
ATOM 1060 C CA . TRP A 1 137 ? 23.839 -12.422 -0.282 1.00 88.62 137 TRP A CA 1
ATOM 1061 C C . TRP A 1 137 ? 23.330 -13.710 -0.935 1.00 88.62 137 TRP A C 1
ATOM 1063 O O . TRP A 1 137 ? 23.881 -14.150 -1.941 1.00 88.62 137 TRP A O 1
ATOM 1073 N N . GLN A 1 138 ? 22.271 -14.307 -0.381 1.00 87.31 138 GLN A N 1
ATOM 1074 C CA . GLN A 1 138 ? 21.673 -15.530 -0.917 1.00 87.31 138 GLN A CA 1
ATOM 1075 C C . GLN A 1 138 ? 21.005 -15.244 -2.263 1.00 87.31 138 GLN A C 1
ATOM 1077 O O . GLN A 1 138 ? 21.244 -15.974 -3.220 1.00 87.31 138 GLN A O 1
ATOM 1082 N N . THR A 1 139 ? 20.265 -14.137 -2.360 1.00 86.69 139 THR A N 1
ATOM 1083 C CA . THR A 1 139 ? 19.629 -13.692 -3.607 1.00 86.69 139 THR A CA 1
ATOM 1084 C C . THR A 1 139 ? 20.653 -13.416 -4.709 1.00 86.69 139 THR A C 1
ATOM 1086 O O . THR A 1 139 ? 20.512 -13.921 -5.819 1.00 86.69 139 THR A O 1
ATOM 1089 N N . LEU A 1 140 ? 21.720 -12.670 -4.407 1.00 86.31 140 LEU A N 1
ATOM 1090 C CA . LEU A 1 140 ? 22.773 -12.364 -5.380 1.00 86.31 140 LEU A CA 1
ATOM 1091 C C . LEU A 1 140 ? 23.564 -13.612 -5.785 1.00 86.31 140 LEU A C 1
ATOM 1093 O O . LEU A 1 140 ? 23.937 -13.750 -6.945 1.00 86.31 140 LEU A O 1
ATOM 1097 N N . SER A 1 141 ? 23.796 -14.534 -4.845 1.00 86.06 141 SER A N 1
ATOM 1098 C CA . SER A 1 141 ? 24.471 -15.806 -5.131 1.00 86.06 141 SER A CA 1
ATOM 1099 C C . SER A 1 141 ? 23.626 -16.703 -6.039 1.00 86.06 141 SER A C 1
ATOM 1101 O O . SER A 1 141 ? 24.172 -17.312 -6.954 1.00 86.06 141 SER A O 1
ATOM 1103 N N . ALA A 1 142 ? 22.305 -16.747 -5.825 1.00 86.25 142 ALA A N 1
ATOM 1104 C CA . ALA A 1 142 ? 21.361 -17.461 -6.687 1.00 86.25 142 ALA A CA 1
ATOM 1105 C C . ALA A 1 142 ? 21.273 -16.844 -8.097 1.00 86.25 142 ALA A C 1
ATOM 1107 O O . ALA A 1 142 ? 21.139 -17.575 -9.072 1.00 86.25 142 ALA A O 1
ATOM 1108 N N . ALA A 1 143 ? 21.410 -15.518 -8.213 1.00 85.38 143 ALA A N 1
ATOM 1109 C CA . ALA A 1 143 ? 21.481 -14.809 -9.496 1.00 85.38 143 ALA A CA 1
ATOM 1110 C C . ALA A 1 143 ? 22.816 -15.011 -10.246 1.00 85.38 143 ALA A C 1
ATOM 1112 O O . ALA A 1 143 ? 22.915 -14.718 -11.436 1.00 85.38 143 ALA A O 1
ATOM 1113 N N . GLY A 1 144 ? 23.849 -15.517 -9.565 1.00 88.62 144 GLY A N 1
ATOM 1114 C CA . GLY A 1 144 ? 25.122 -15.912 -10.158 1.00 88.62 144 GLY A CA 1
ATOM 1115 C C . GLY A 1 144 ? 26.301 -14.962 -9.885 1.00 88.62 144 GLY A C 1
ATOM 1116 O O . GLY A 1 144 ? 26.159 -13.850 -9.369 1.00 88.62 144 GLY A O 1
ATOM 1117 N N . PRO A 1 145 ? 27.527 -15.382 -10.250 1.00 87.06 145 PRO A N 1
ATOM 1118 C CA . PRO A 1 145 ? 28.768 -14.705 -9.861 1.00 87.06 145 PRO A CA 1
ATOM 1119 C C . PRO A 1 145 ? 28.973 -13.334 -10.519 1.00 87.06 145 PRO A C 1
ATOM 1121 O O . PRO A 1 145 ? 29.788 -12.544 -10.037 1.00 87.06 145 PRO A O 1
ATOM 1124 N N . VAL A 1 146 ? 28.269 -13.046 -11.618 1.00 89.38 146 VAL A N 1
ATOM 1125 C CA . VAL A 1 146 ? 28.281 -11.725 -12.263 1.00 89.38 146 VAL A CA 1
ATOM 1126 C C . VAL A 1 146 ? 27.539 -10.708 -11.396 1.00 89.38 146 VAL A C 1
ATOM 1128 O O . VAL A 1 146 ? 28.097 -9.649 -11.130 1.00 89.38 146 VAL A O 1
ATOM 1131 N N . ALA A 1 147 ? 26.362 -11.056 -10.866 1.00 86.62 147 ALA A N 1
ATOM 1132 C CA . ALA A 1 147 ? 25.570 -10.177 -10.002 1.00 86.62 147 ALA A CA 1
ATOM 1133 C C . ALA A 1 147 ? 26.327 -9.790 -8.720 1.00 86.62 147 ALA A C 1
ATOM 1135 O O . ALA A 1 147 ? 26.352 -8.626 -8.327 1.00 86.62 147 ALA A O 1
ATOM 1136 N N . LEU A 1 148 ? 27.026 -10.747 -8.099 1.00 86.75 148 LEU A N 1
ATOM 1137 C CA . LEU A 1 148 ? 27.874 -10.471 -6.933 1.00 86.75 148 LEU A CA 1
ATOM 1138 C C . LEU A 1 148 ? 29.014 -9.493 -7.249 1.00 86.75 148 LEU A C 1
ATOM 1140 O O . LEU A 1 148 ? 29.289 -8.597 -6.450 1.00 86.75 148 LEU A O 1
ATOM 1144 N N . ARG A 1 149 ? 29.684 -9.665 -8.396 1.00 88.94 149 ARG A N 1
ATOM 1145 C CA . ARG A 1 149 ? 30.771 -8.774 -8.836 1.00 88.94 149 ARG A CA 1
ATOM 1146 C C . ARG A 1 149 ? 30.263 -7.384 -9.183 1.00 88.94 149 ARG A C 1
ATOM 1148 O O . ARG A 1 149 ? 30.950 -6.405 -8.909 1.00 88.94 149 ARG A O 1
ATOM 1155 N N . ASP A 1 150 ? 29.086 -7.311 -9.780 1.00 89.44 150 ASP A N 1
ATOM 1156 C CA . ASP A 1 150 ? 28.467 -6.056 -10.165 1.00 89.44 150 ASP A CA 1
ATOM 1157 C C . ASP A 1 150 ? 28.100 -5.217 -8.934 1.00 89.44 150 ASP A C 1
ATOM 1159 O O . ASP A 1 150 ? 28.566 -4.087 -8.794 1.00 89.44 150 ASP A O 1
ATOM 1163 N N . VAL A 1 151 ? 27.422 -5.818 -7.950 1.00 87.50 151 VAL A N 1
ATOM 1164 C CA . VAL A 1 151 ? 27.122 -5.150 -6.671 1.00 87.50 151 VAL A CA 1
ATOM 1165 C C . VAL A 1 151 ? 28.399 -4.774 -5.916 1.00 87.50 151 VAL A C 1
ATOM 1167 O O . VAL A 1 151 ? 28.469 -3.686 -5.350 1.00 87.50 151 VAL A O 1
ATOM 1170 N N . ALA A 1 152 ? 29.437 -5.618 -5.940 1.00 89.62 152 ALA A N 1
ATOM 1171 C CA . ALA A 1 152 ? 30.726 -5.290 -5.326 1.00 89.62 152 ALA A CA 1
ATOM 1172 C C . ALA A 1 152 ? 31.387 -4.047 -5.943 1.00 89.62 152 ALA A C 1
ATOM 1174 O O . ALA A 1 152 ? 32.054 -3.303 -5.228 1.00 89.62 152 ALA A O 1
ATOM 1175 N N . ARG A 1 153 ? 31.211 -3.820 -7.252 1.00 89.75 153 ARG A N 1
ATOM 1176 C CA . ARG A 1 153 ? 31.767 -2.659 -7.965 1.00 89.75 153 ARG A CA 1
ATOM 1177 C C . ARG A 1 153 ? 30.909 -1.411 -7.802 1.00 89.75 153 ARG A C 1
ATOM 1179 O O . ARG A 1 153 ? 31.453 -0.342 -7.554 1.00 89.75 153 ARG A O 1
ATOM 1186 N N . GLN A 1 154 ? 29.593 -1.545 -7.951 1.00 87.75 154 GLN A N 1
ATOM 1187 C CA . GLN A 1 154 ? 28.671 -0.407 -7.969 1.00 87.75 154 GLN A CA 1
ATOM 1188 C C . GLN A 1 154 ? 28.278 0.064 -6.565 1.00 87.75 154 GLN A C 1
ATOM 1190 O O . GLN A 1 154 ? 28.053 1.251 -6.347 1.00 87.75 154 GLN A O 1
ATOM 1195 N N . ALA A 1 155 ? 28.221 -0.850 -5.595 1.00 85.56 155 ALA A N 1
ATOM 1196 C CA . ALA A 1 155 ? 27.840 -0.548 -4.222 1.00 85.56 155 ALA A CA 1
ATOM 1197 C C . ALA A 1 155 ? 28.686 -1.345 -3.205 1.00 85.56 155 ALA A C 1
ATOM 1199 O O . ALA A 1 155 ? 28.148 -2.186 -2.474 1.00 85.56 155 ALA A O 1
ATOM 1200 N N . PRO A 1 156 ? 30.003 -1.064 -3.092 1.00 85.44 156 PRO A N 1
ATOM 1201 C CA . PRO A 1 156 ? 30.894 -1.785 -2.179 1.00 85.44 156 PRO A CA 1
ATOM 1202 C C . PRO A 1 156 ? 30.403 -1.856 -0.718 1.00 85.44 156 PRO A C 1
ATOM 1204 O O . PRO A 1 156 ? 30.495 -2.934 -0.123 1.00 85.44 156 PRO A O 1
ATOM 1207 N N . PRO A 1 157 ? 29.824 -0.784 -0.123 1.00 84.56 157 PRO A N 1
ATOM 1208 C CA . PRO A 1 157 ? 29.272 -0.860 1.231 1.00 84.56 157 PRO A CA 1
ATOM 1209 C C . PRO A 1 157 ? 28.115 -1.858 1.350 1.00 84.56 157 PRO A C 1
ATOM 1211 O O . PRO A 1 157 ? 28.054 -2.620 2.311 1.00 84.56 157 PRO A O 1
ATOM 1214 N N . MET A 1 158 ? 27.230 -1.900 0.351 1.00 83.00 158 MET A N 1
ATOM 1215 C CA . MET A 1 158 ? 26.085 -2.812 0.327 1.00 83.00 158 MET A CA 1
ATOM 1216 C C . MET A 1 158 ? 26.537 -4.267 0.160 1.00 83.00 158 MET A C 1
ATOM 1218 O O . MET A 1 158 ? 26.039 -5.156 0.852 1.00 83.00 158 MET A O 1
ATOM 1222 N N . TRP A 1 159 ? 27.535 -4.507 -0.695 1.00 89.56 159 TRP A N 1
ATOM 1223 C CA . TRP A 1 159 ? 28.167 -5.817 -0.831 1.00 89.56 159 TRP A CA 1
ATOM 1224 C C . TRP A 1 159 ? 28.789 -6.297 0.487 1.00 89.56 159 TRP A C 1
ATOM 1226 O O . TRP A 1 159 ? 28.580 -7.444 0.892 1.00 89.56 159 TRP A O 1
ATOM 1236 N N . LEU A 1 160 ? 29.516 -5.418 1.186 1.00 88.06 160 LEU A N 1
ATOM 1237 C CA . LEU A 1 160 ? 30.115 -5.732 2.482 1.00 88.06 160 LEU A CA 1
ATOM 1238 C C . LEU A 1 160 ? 29.038 -6.047 3.528 1.00 88.06 160 LEU A C 1
ATOM 1240 O O . LEU A 1 160 ? 29.146 -7.061 4.218 1.00 88.06 160 LEU A O 1
ATOM 1244 N N . SER A 1 161 ? 27.976 -5.240 3.603 1.00 87.44 161 SER A N 1
ATOM 1245 C CA . SER A 1 161 ? 26.827 -5.497 4.478 1.00 87.44 161 SER A CA 1
ATOM 1246 C C . SER A 1 161 ? 26.188 -6.859 4.217 1.00 87.44 161 SER A C 1
ATOM 1248 O O . SER A 1 161 ? 25.956 -7.617 5.160 1.00 87.44 161 SER A O 1
ATOM 1250 N N . ALA A 1 162 ? 25.954 -7.206 2.949 1.00 87.81 162 ALA A N 1
ATOM 1251 C CA . ALA A 1 162 ? 25.398 -8.499 2.561 1.00 87.81 162 ALA A CA 1
ATOM 1252 C C . ALA A 1 162 ? 26.328 -9.660 2.952 1.00 87.81 162 ALA A C 1
ATOM 1254 O O . ALA A 1 162 ? 25.869 -10.675 3.483 1.00 87.81 162 ALA A O 1
ATOM 1255 N N . ARG A 1 163 ? 27.643 -9.504 2.744 1.00 89.69 163 ARG A N 1
ATOM 1256 C CA . ARG A 1 163 ? 28.649 -10.513 3.108 1.00 89.69 163 ARG A CA 1
ATOM 1257 C C . ARG A 1 163 ? 28.707 -10.738 4.618 1.00 89.69 163 ARG A C 1
ATOM 1259 O O . ARG A 1 163 ? 28.709 -11.884 5.060 1.00 89.69 163 ARG A O 1
ATOM 1266 N N . LEU A 1 164 ? 28.715 -9.668 5.410 1.00 88.94 164 LEU A N 1
ATOM 1267 C CA . LEU A 1 164 ? 28.712 -9.745 6.875 1.00 88.94 164 LEU A CA 1
ATOM 1268 C C . LEU A 1 164 ? 27.414 -10.371 7.404 1.00 88.94 164 LEU A C 1
ATOM 1270 O O . LEU A 1 164 ? 27.463 -11.260 8.253 1.00 88.94 164 LEU A O 1
ATOM 1274 N N . ALA A 1 165 ? 26.262 -9.990 6.845 1.00 88.75 165 ALA A N 1
ATOM 1275 C CA . ALA A 1 165 ? 24.979 -10.613 7.167 1.00 88.75 165 ALA A CA 1
ATOM 1276 C C . ALA A 1 165 ? 24.948 -12.116 6.829 1.00 88.75 165 ALA A C 1
ATOM 1278 O O . ALA A 1 165 ? 24.255 -12.894 7.491 1.00 88.75 165 ALA A O 1
ATOM 1279 N N . HIS A 1 166 ? 25.690 -12.549 5.805 1.00 89.50 166 HIS A N 1
ATOM 1280 C CA . HIS A 1 166 ? 25.805 -13.958 5.435 1.00 89.50 166 HIS A CA 1
ATOM 1281 C C . HIS A 1 166 ? 26.662 -14.775 6.407 1.00 89.50 166 HIS A C 1
ATOM 1283 O O . HIS A 1 166 ? 26.331 -15.929 6.669 1.00 89.50 166 HIS A O 1
ATOM 1289 N N . LEU A 1 167 ? 27.714 -14.196 6.997 1.00 89.75 167 LEU A N 1
ATOM 1290 C CA . LEU A 1 167 ? 28.515 -14.884 8.022 1.00 89.75 167 LEU A CA 1
ATOM 1291 C C . LEU A 1 167 ? 27.661 -15.290 9.235 1.00 89.75 167 LEU A C 1
ATOM 1293 O O . L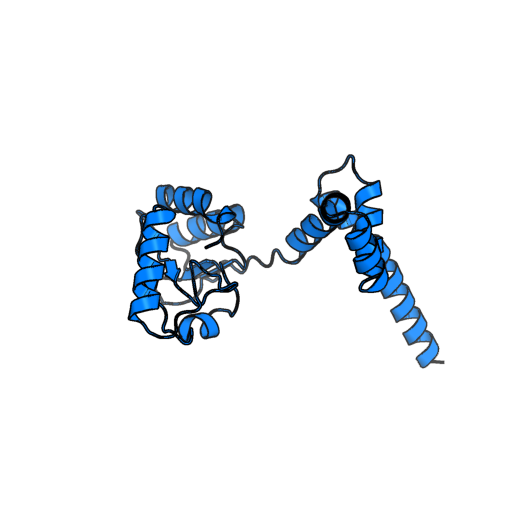EU A 1 167 ? 27.898 -16.328 9.846 1.00 89.75 167 LEU A O 1
ATOM 1297 N N . ALA A 1 168 ? 26.601 -14.530 9.514 1.00 86.25 168 ALA A N 1
ATOM 1298 C CA . ALA A 1 168 ? 25.607 -14.819 10.541 1.00 86.25 168 ALA A CA 1
ATOM 1299 C C . ALA A 1 168 ? 24.470 -15.765 10.077 1.00 86.25 168 ALA A C 1
ATOM 1301 O O . ALA A 1 168 ? 23.398 -15.773 10.682 1.00 86.25 168 ALA A O 1
ATOM 1302 N N . ARG A 1 169 ? 24.678 -16.595 9.036 1.00 85.62 169 ARG A N 1
ATOM 1303 C CA . ARG A 1 169 ? 23.655 -17.490 8.446 1.00 85.62 169 ARG A CA 1
ATOM 1304 C C . ARG A 1 169 ? 22.799 -18.332 9.410 1.00 85.62 169 ARG A C 1
ATOM 1306 O O . ARG A 1 169 ? 21.650 -18.544 9.031 1.00 85.62 169 ARG A O 1
ATOM 1313 N N . PRO A 1 170 ? 23.270 -18.831 10.581 1.00 88.50 170 PRO A N 1
ATOM 1314 C CA . PRO A 1 170 ? 22.386 -19.600 11.461 1.00 88.50 170 PRO A CA 1
ATOM 1315 C C . PRO A 1 170 ? 21.268 -18.751 12.086 1.00 88.50 170 PRO A C 1
ATOM 1317 O O . PRO A 1 170 ? 20.321 -19.307 12.630 1.00 88.50 170 PRO A O 1
ATOM 1320 N N . LEU A 1 171 ? 21.357 -17.419 12.018 1.00 87.06 171 LEU A N 1
ATOM 1321 C CA . LEU A 1 171 ? 20.380 -16.512 12.610 1.00 87.06 171 LEU A CA 1
ATOM 1322 C C . LEU A 1 171 ? 19.256 -16.139 11.620 1.00 87.06 171 LEU A C 1
ATOM 1324 O O . LEU A 1 171 ? 19.463 -16.132 10.403 1.00 87.06 171 LEU A O 1
ATOM 1328 N N . PRO A 1 172 ? 18.067 -15.753 12.120 1.00 84.62 172 PRO A N 1
ATOM 1329 C CA . PRO A 1 172 ? 16.981 -15.223 11.298 1.00 84.62 172 PRO A CA 1
ATOM 1330 C C . PRO A 1 172 ? 17.398 -14.013 10.430 1.00 84.62 172 PRO A C 1
ATOM 1332 O O . PRO A 1 172 ? 18.233 -13.209 10.862 1.00 84.62 172 PRO A O 1
ATOM 1335 N N . PRO A 1 173 ? 16.779 -13.800 9.247 1.00 79.19 173 PRO A N 1
ATOM 1336 C CA . PRO A 1 173 ? 17.142 -12.722 8.314 1.00 79.19 173 PRO A CA 1
ATOM 1337 C C . PRO A 1 173 ? 17.155 -11.314 8.923 1.00 79.19 173 PRO A C 1
ATOM 1339 O O . PRO A 1 173 ? 18.005 -10.503 8.572 1.00 79.19 173 PRO A O 1
ATOM 1342 N N . LEU A 1 174 ? 16.255 -11.027 9.869 1.00 80.06 174 LEU A N 1
ATOM 1343 C CA . LEU A 1 174 ? 16.225 -9.749 10.590 1.00 80.06 174 LEU A CA 1
ATOM 1344 C C . LEU A 1 174 ? 17.504 -9.505 11.405 1.00 80.06 174 LEU A C 1
ATOM 1346 O O . LEU A 1 174 ? 18.077 -8.419 11.340 1.00 80.06 174 LEU A O 1
ATOM 1350 N N . ILE A 1 175 ? 17.961 -10.518 12.143 1.00 82.94 175 ILE A N 1
ATOM 1351 C CA . ILE A 1 175 ? 19.138 -10.427 13.019 1.00 82.94 175 ILE A CA 1
ATOM 1352 C C . ILE A 1 175 ? 20.415 -10.367 12.176 1.00 82.94 175 ILE A C 1
ATOM 1354 O O . ILE A 1 175 ? 21.291 -9.541 12.425 1.00 82.94 175 ILE A O 1
ATOM 1358 N N . ARG A 1 176 ? 20.482 -11.176 11.112 1.00 88.31 176 ARG A N 1
ATOM 1359 C CA . ARG A 1 176 ? 21.552 -11.117 10.102 1.00 88.31 176 ARG A CA 1
ATOM 1360 C C . ARG A 1 176 ? 21.678 -9.729 9.489 1.00 88.31 176 ARG A C 1
ATOM 1362 O O . ARG A 1 176 ? 22.778 -9.190 9.404 1.00 88.31 176 ARG A O 1
ATOM 1369 N N . GLY A 1 177 ? 20.543 -9.159 9.092 1.00 83.12 177 GLY A N 1
ATOM 1370 C CA . GLY A 1 177 ? 20.443 -7.800 8.586 1.00 83.12 177 GLY A CA 1
ATOM 1371 C C . GLY A 1 177 ? 21.013 -6.776 9.551 1.00 83.12 177 GLY A C 1
ATOM 1372 O O . GLY A 1 177 ? 21.874 -5.998 9.160 1.00 83.12 177 GLY A O 1
ATOM 1373 N N . ALA A 1 178 ? 20.584 -6.823 10.817 1.00 85.88 178 ALA A N 1
ATOM 1374 C CA . ALA A 1 178 ? 21.061 -5.916 11.861 1.00 85.88 178 ALA A CA 1
ATOM 1375 C C . ALA A 1 178 ? 22.591 -5.962 11.998 1.0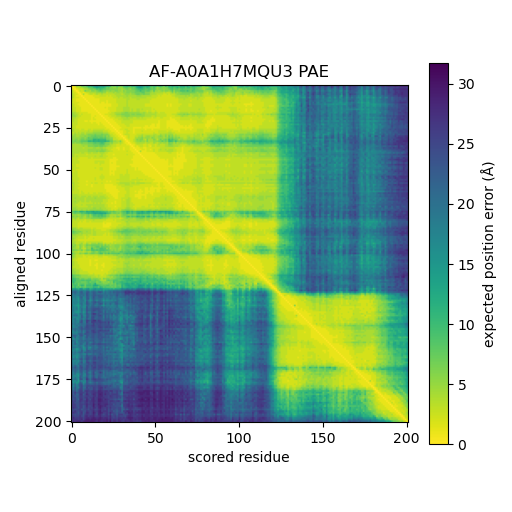0 85.88 178 ALA A C 1
ATOM 1377 O O . ALA A 1 178 ? 23.237 -4.915 11.949 1.00 85.88 178 ALA A O 1
ATOM 1378 N N . ILE A 1 179 ? 23.174 -7.165 12.055 1.00 84.00 179 ILE A N 1
ATOM 1379 C CA . ILE A 1 179 ? 24.631 -7.370 12.111 1.00 84.00 179 ILE A CA 1
ATOM 1380 C C . ILE A 1 179 ? 25.318 -6.800 10.860 1.00 84.00 179 ILE A C 1
ATOM 1382 O O . ILE A 1 179 ? 26.285 -6.046 10.973 1.00 84.00 179 ILE A O 1
ATOM 1386 N N . GLY A 1 180 ? 24.795 -7.113 9.669 1.00 84.25 180 GLY A N 1
ATOM 1387 C CA . GLY A 1 180 ? 25.339 -6.639 8.393 1.00 84.25 180 GLY A CA 1
ATOM 1388 C C . GLY A 1 180 ? 25.256 -5.122 8.202 1.00 84.25 180 GLY A C 1
ATOM 1389 O O . GLY A 1 180 ? 26.085 -4.545 7.499 1.00 84.25 180 GLY A O 1
ATOM 1390 N N . THR A 1 181 ? 24.297 -4.456 8.847 1.00 81.62 181 THR A N 1
ATOM 1391 C CA . THR A 1 181 ? 24.165 -2.989 8.818 1.00 81.62 181 THR A CA 1
ATOM 1392 C C . THR A 1 181 ? 24.942 -2.270 9.922 1.00 81.62 181 THR A C 1
ATOM 1394 O O . THR A 1 181 ? 25.433 -1.168 9.689 1.00 81.62 181 THR A O 1
ATOM 1397 N N . ALA A 1 182 ? 25.095 -2.868 11.108 1.00 78.88 182 ALA A N 1
ATOM 1398 C CA . ALA A 1 182 ? 25.692 -2.197 12.264 1.00 78.88 182 ALA A CA 1
ATOM 1399 C C . ALA A 1 182 ? 27.188 -1.905 12.068 1.00 78.88 182 ALA A C 1
ATOM 1401 O O . ALA A 1 182 ? 27.635 -0.788 12.321 1.00 78.88 182 ALA A O 1
ATOM 1402 N N . LEU A 1 183 ? 27.957 -2.878 11.566 1.00 68.19 183 LEU A N 1
ATOM 1403 C CA . LEU A 1 183 ? 29.409 -2.729 11.400 1.00 68.19 183 LEU A CA 1
ATOM 1404 C C . LEU A 1 183 ? 29.782 -1.608 10.406 1.00 68.19 183 LEU A C 1
ATOM 1406 O O . LEU A 1 183 ? 30.589 -0.744 10.754 1.00 68.19 183 LEU A O 1
ATOM 1410 N N . PRO A 1 184 ? 29.191 -1.557 9.195 1.00 67.19 184 PRO A N 1
ATOM 1411 C CA . PRO A 1 184 ? 29.507 -0.509 8.227 1.00 67.19 184 PRO A CA 1
ATOM 1412 C C . PRO A 1 184 ? 29.059 0.883 8.682 1.00 67.19 184 PRO A C 1
ATOM 1414 O O . PRO A 1 184 ? 29.764 1.855 8.419 1.00 67.19 184 PRO A O 1
ATOM 1417 N N . MET A 1 185 ? 27.945 0.999 9.418 1.00 67.44 185 MET A N 1
ATOM 1418 C CA . MET A 1 1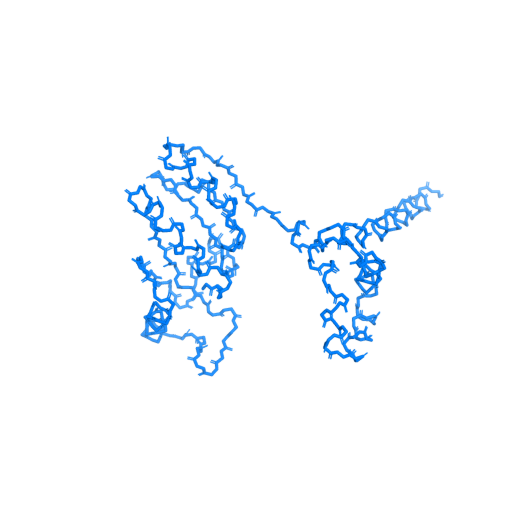85 ? 27.529 2.282 10.000 1.00 67.44 185 MET A CA 1
ATOM 1419 C C . MET A 1 185 ? 28.533 2.806 11.029 1.00 67.44 185 MET A C 1
ATOM 1421 O O . MET A 1 185 ? 28.851 3.992 11.002 1.00 67.44 185 MET A O 1
ATOM 1425 N N . VAL A 1 186 ? 29.075 1.946 11.898 1.00 70.56 186 VAL A N 1
ATOM 1426 C CA . VAL A 1 186 ? 30.101 2.344 12.879 1.00 70.56 186 VAL A CA 1
ATOM 1427 C C . VAL A 1 186 ? 31.358 2.865 12.177 1.00 70.56 186 VAL A C 1
ATOM 1429 O O . VAL A 1 186 ? 31.891 3.905 12.562 1.00 70.56 186 VAL A O 1
ATOM 1432 N N . VAL A 1 187 ? 31.790 2.201 11.101 1.00 69.12 187 VAL A N 1
ATOM 1433 C CA . VAL A 1 187 ? 32.936 2.642 10.290 1.00 69.12 187 VAL A CA 1
ATOM 1434 C C . VAL A 1 187 ? 32.654 3.987 9.613 1.00 69.12 187 VAL A C 1
ATOM 1436 O O . VAL A 1 187 ? 33.486 4.890 9.679 1.00 69.12 187 VAL A O 1
ATOM 1439 N N . MET A 1 188 ? 31.472 4.162 9.017 1.00 70.19 188 MET A N 1
ATOM 1440 C CA . MET A 1 188 ? 31.071 5.419 8.373 1.00 70.19 188 MET A CA 1
ATOM 1441 C C . MET A 1 188 ? 30.986 6.586 9.367 1.00 70.19 188 MET A C 1
ATOM 1443 O O . MET A 1 188 ? 31.466 7.679 9.071 1.00 70.19 188 MET A O 1
ATOM 1447 N N . ILE A 1 189 ? 30.426 6.356 10.559 1.00 75.31 189 ILE A N 1
ATOM 1448 C CA . ILE A 1 189 ? 30.360 7.353 11.638 1.00 75.31 189 ILE A CA 1
ATOM 1449 C C . ILE A 1 189 ? 31.772 7.704 12.125 1.00 75.31 189 ILE A C 1
ATOM 1451 O O . ILE A 1 189 ? 32.089 8.884 12.272 1.00 75.31 189 ILE A O 1
ATOM 1455 N N . GLY A 1 190 ? 32.643 6.707 12.308 1.00 73.12 190 GLY A N 1
ATOM 1456 C CA . GLY A 1 190 ? 34.042 6.918 12.685 1.00 73.12 190 GLY A CA 1
ATOM 1457 C C . GLY A 1 190 ? 34.816 7.752 11.659 1.00 73.12 190 GLY A C 1
ATOM 1458 O O . GLY A 1 190 ? 35.502 8.705 12.030 1.00 73.12 190 GLY A O 1
ATOM 1459 N N . LEU A 1 191 ? 34.649 7.461 10.365 1.00 75.12 191 LEU A N 1
ATOM 1460 C CA . LEU A 1 191 ? 35.261 8.226 9.273 1.00 75.12 191 LEU A CA 1
ATOM 1461 C C . LEU A 1 191 ? 34.731 9.665 9.202 1.00 75.12 191 LEU A C 1
ATOM 1463 O O . LEU A 1 191 ? 35.517 10.599 9.040 1.00 75.12 191 LEU A O 1
ATOM 1467 N N . ALA A 1 192 ? 33.422 9.865 9.373 1.00 70.44 192 ALA A N 1
ATOM 1468 C CA . ALA A 1 192 ? 32.811 11.194 9.387 1.00 70.44 192 ALA A CA 1
ATOM 1469 C C . ALA A 1 192 ? 33.291 12.043 10.579 1.00 70.44 192 ALA A C 1
ATOM 1471 O O . ALA A 1 192 ? 33.575 13.233 10.420 1.00 70.44 192 ALA A O 1
ATOM 1472 N N . LEU A 1 193 ? 33.429 11.436 11.763 1.00 76.25 193 LEU A N 1
ATOM 1473 C CA . LEU A 1 193 ? 33.959 12.096 12.959 1.00 76.25 193 LEU A CA 1
ATOM 1474 C C . LEU A 1 193 ? 35.441 12.464 12.796 1.00 76.25 193 LEU A C 1
ATOM 1476 O O . LEU A 1 193 ? 35.811 13.607 13.069 1.00 76.25 193 LEU A O 1
ATOM 1480 N N . ALA A 1 194 ? 36.266 11.547 12.283 1.00 75.31 194 ALA A N 1
ATOM 1481 C CA . ALA A 1 194 ? 37.684 11.795 12.016 1.00 75.31 194 ALA A CA 1
ATOM 1482 C C . ALA A 1 194 ? 37.893 12.901 10.964 1.00 75.31 194 ALA A C 1
ATOM 1484 O O . ALA A 1 194 ? 38.755 13.769 11.116 1.00 75.31 194 ALA A O 1
ATOM 1485 N N . TRP A 1 195 ? 37.066 12.921 9.916 1.00 76.50 195 TRP A N 1
ATOM 1486 C CA . TRP A 1 195 ? 37.082 13.973 8.900 1.00 76.50 195 TRP A CA 1
ATOM 1487 C C . TRP A 1 195 ? 36.679 15.340 9.466 1.00 76.50 195 TRP A C 1
ATOM 1489 O O . TRP A 1 195 ? 37.305 16.355 9.156 1.00 76.50 195 TRP A O 1
ATOM 1499 N N . ARG A 1 196 ? 35.672 15.378 10.348 1.00 73.62 196 ARG A N 1
ATOM 1500 C CA . ARG A 1 196 ? 35.218 16.610 11.008 1.00 73.62 196 ARG A CA 1
ATOM 1501 C C . ARG A 1 196 ? 36.253 17.162 11.994 1.00 73.62 196 ARG A C 1
ATOM 1503 O O . ARG A 1 196 ? 36.356 18.379 12.120 1.00 73.62 196 ARG A O 1
ATOM 1510 N N . GLN A 1 197 ? 37.023 16.297 12.657 1.00 74.06 197 GLN A N 1
ATOM 1511 C CA . GLN A 1 197 ? 38.140 16.703 13.519 1.00 74.06 197 GLN A CA 1
ATOM 1512 C C . GLN A 1 197 ? 39.295 17.306 12.709 1.00 74.06 197 GLN A C 1
ATOM 1514 O O . GLN A 1 197 ? 39.764 18.382 13.060 1.00 74.06 197 GLN A O 1
ATOM 1519 N N . ARG A 1 198 ? 39.670 16.701 11.572 1.00 74.25 198 ARG A N 1
ATOM 1520 C CA . ARG A 1 198 ? 40.719 17.231 10.674 1.00 74.25 198 ARG A CA 1
ATOM 1521 C C . ARG A 1 198 ? 40.387 18.572 10.016 1.00 74.25 198 ARG A C 1
ATOM 1523 O O . ARG A 1 198 ? 41.290 19.239 9.540 1.00 74.25 198 ARG A O 1
ATOM 1530 N N . ARG A 1 199 ? 39.107 18.952 9.938 1.00 68.81 199 ARG A N 1
ATOM 1531 C CA . ARG A 1 199 ? 38.670 20.264 9.419 1.00 68.81 199 ARG A CA 1
ATOM 1532 C C . ARG A 1 199 ? 38.590 21.359 10.487 1.00 68.81 199 ARG A C 1
ATOM 1534 O O . ARG A 1 199 ? 38.283 22.497 10.148 1.00 68.81 199 ARG A O 1
ATOM 1541 N N . ARG A 1 200 ? 38.770 21.011 11.765 1.00 61.78 200 ARG A N 1
ATOM 1542 C CA . ARG A 1 200 ? 38.758 21.952 12.900 1.00 61.78 200 ARG A CA 1
ATOM 1543 C C . ARG A 1 200 ? 40.159 22.268 13.439 1.00 61.78 200 ARG A C 1
ATOM 1545 O O . ARG A 1 200 ? 40.267 23.155 14.276 1.00 61.78 200 ARG A O 1
ATOM 1552 N N . THR A 1 201 ? 41.175 21.540 12.983 1.00 52.25 201 THR A N 1
ATOM 1553 C CA . THR A 1 201 ? 42.612 21.784 13.189 1.00 52.25 201 THR A CA 1
ATOM 1554 C C . THR A 1 201 ? 43.193 22.466 11.967 1.00 52.25 201 THR A C 1
ATOM 1556 O O . THR A 1 201 ? 44.009 23.388 12.145 1.00 52.25 201 THR A O 1
#

Foldseek 3Di:
DDPLLLVLVVVLCVVQVVQAADEAEQFFDPDADDVRHLDPAPVSQVVVQVVVCVVSVPPHYYHYAGSVRPVVVVVPVAPAKDFDAAPVRHTQEIESHSNPNVLVSVSSVCVSVVDRHRPYYPPCVVQVQQLCLLCVLVVQVVVHDVSLVVCCVPPVLSSQLSVQLVVVVVDHSNVSSCRSPPVSVVVVVVVVVVVVVVVVD

Secondary structure (DSSP, 8-state):
--TTTHHHHHHHHHHHTTTS---EEE---SS--SSS---SSHHHHHHHHHHHHHHTT--S-EEE--TT-HHHHHH-SSTT-EEEE-TTS-EEEEESSTT-HHHHHHHHHHHHTT--S--EEE-THHHHHHHHHHHHHHHHHHH-HHHHHHHHHH-HHHHHHHHHHHHTTTS-HHHHHHHHHHHHHHHHHHHHHHHHHHTT-

Solvent-accessible surface area (backbone atoms only — not comparable to full-atom values): 11289 Å² total; per-residue (Å²): 120,54,82,84,21,50,70,57,53,52,51,49,43,76,74,37,50,94,72,42,89,64,72,46,75,41,62,68,63,90,74,58,44,95,91,49,60,64,48,88,43,66,66,59,41,49,51,51,48,49,54,49,35,63,76,70,62,57,90,55,58,73,47,74,48,58,62,88,18,65,61,42,61,72,77,45,85,62,74,41,55,35,75,41,65,35,98,87,73,44,70,23,31,40,32,66,43,53,63,49,52,72,64,54,50,55,50,48,53,43,44,65,72,66,54,73,60,72,77,48,66,54,72,53,62,62,63,52,49,21,32,48,34,20,45,39,43,59,56,32,57,74,70,29,76,64,51,46,51,47,40,44,70,79,36,46,70,60,39,50,20,13,51,51,6,46,77,40,58,96,47,58,42,53,59,10,7,48,58,14,50,50,59,60,50,54,51,52,52,50,52,52,51,54,53,56,52,66,74,74,108